Protein AF-A0A5A8D9K6-F1 (afdb_monomer_lite)

InterPro domains:
  IPR011990 Tetratricopeptide-like helical domain superfamily [G3DSA:1.25.40.10] (50-203)
  IPR011990 Tetratricopeptide-like helical domain superfamily [SSF48452] (108-198)

Structure (mmCIF, N/CA/C/O backbone):
data_AF-A0A5A8D9K6-F1
#
_entry.id   AF-A0A5A8D9K6-F1
#
loop_
_atom_site.group_PDB
_atom_site.id
_atom_site.type_symbol
_atom_site.label_atom_id
_atom_site.label_alt_id
_atom_site.label_comp_id
_atom_site.label_asym_id
_atom_site.label_entity_id
_atom_site.label_seq_id
_atom_site.pdbx_PDB_ins_code
_atom_site.Cartn_x
_atom_site.Cartn_y
_atom_site.Cartn_z
_atom_site.occupancy
_atom_site.B_iso_or_equiv
_atom_site.auth_seq_id
_atom_site.auth_comp_id
_atom_site.auth_asym_id
_atom_site.auth_atom_id
_atom_site.pdbx_PDB_model_num
ATOM 1 N N . MET A 1 1 ? 20.994 -14.763 -26.411 1.00 40.59 1 MET A N 1
ATOM 2 C CA . MET A 1 1 ? 19.736 -14.350 -25.740 1.00 40.59 1 MET A CA 1
ATOM 3 C C . MET A 1 1 ? 18.593 -15.335 -26.006 1.00 40.59 1 MET A C 1
ATOM 5 O O . MET A 1 1 ? 18.059 -15.856 -25.040 1.00 40.59 1 MET A O 1
ATOM 9 N N . LYS A 1 2 ? 18.285 -15.673 -27.272 1.00 33.59 2 LYS A N 1
ATOM 10 C CA . LYS A 1 2 ? 17.268 -16.680 -27.657 1.00 33.59 2 LYS A CA 1
ATOM 11 C C . LYS A 1 2 ? 17.449 -18.059 -26.996 1.00 33.59 2 LYS A C 1
ATOM 13 O O . LYS A 1 2 ? 16.473 -18.655 -26.566 1.00 33.59 2 LYS A O 1
ATOM 18 N N . GLU A 1 3 ? 18.690 -18.530 -26.875 1.00 38.66 3 GLU A N 1
ATOM 19 C CA . GLU A 1 3 ? 19.006 -19.847 -26.287 1.00 38.66 3 GLU A CA 1
ATOM 20 C C . GLU A 1 3 ? 19.063 -19.846 -24.752 1.00 38.66 3 GLU A C 1
ATOM 22 O O . GLU A 1 3 ? 18.889 -20.887 -24.133 1.00 38.66 3 GLU A O 1
ATOM 27 N N . ALA A 1 4 ? 19.271 -18.680 -24.134 1.00 45.75 4 ALA A N 1
ATOM 28 C CA . ALA A 1 4 ? 19.376 -18.549 -22.680 1.00 45.75 4 ALA A CA 1
ATOM 29 C C . ALA A 1 4 ? 18.022 -18.232 -22.021 1.00 45.75 4 ALA A C 1
ATOM 31 O O . ALA A 1 4 ? 17.759 -18.694 -20.917 1.00 45.75 4 ALA A O 1
ATOM 32 N N . TYR A 1 5 ? 17.155 -17.465 -22.699 1.00 36.19 5 TYR A N 1
ATOM 33 C CA . TYR A 1 5 ? 15.865 -17.006 -22.166 1.00 36.19 5 TYR A CA 1
ATOM 34 C C . TYR A 1 5 ? 14.786 -16.968 -23.263 1.00 36.19 5 TYR A C 1
ATOM 36 O O . TYR A 1 5 ? 14.369 -15.891 -23.702 1.00 36.19 5 TYR A O 1
ATOM 44 N N . PRO A 1 6 ? 14.318 -18.138 -23.732 1.00 44.84 6 PRO A N 1
ATOM 45 C CA . PRO A 1 6 ? 13.425 -18.235 -24.889 1.00 44.84 6 PRO A CA 1
ATOM 46 C C . PRO A 1 6 ? 12.077 -17.527 -24.678 1.00 44.84 6 PRO A C 1
ATOM 48 O O . PRO A 1 6 ? 11.566 -16.901 -25.601 1.00 44.84 6 PRO A O 1
ATOM 51 N N . ARG A 1 7 ? 11.546 -17.524 -23.446 1.00 44.34 7 ARG A N 1
ATOM 52 C CA . ARG A 1 7 ? 10.264 -16.874 -23.110 1.00 44.34 7 ARG A CA 1
ATOM 53 C C . ARG A 1 7 ? 10.315 -15.348 -23.188 1.00 44.34 7 ARG A C 1
ATOM 55 O O . ARG A 1 7 ? 9.378 -14.728 -23.675 1.00 44.34 7 ARG A O 1
ATOM 62 N N . ILE A 1 8 ? 11.423 -14.749 -22.748 1.00 45.06 8 ILE A N 1
ATOM 63 C CA . ILE A 1 8 ? 11.646 -13.297 -22.832 1.00 45.06 8 ILE A CA 1
ATOM 64 C C . ILE A 1 8 ? 11.813 -12.894 -24.300 1.00 45.06 8 ILE A C 1
ATOM 66 O O . ILE A 1 8 ? 11.256 -11.896 -24.750 1.00 45.06 8 ILE A O 1
ATOM 70 N N . TYR A 1 9 ? 12.524 -13.717 -25.073 1.00 47.25 9 TYR A N 1
ATOM 71 C CA . TYR A 1 9 ? 12.733 -13.488 -26.497 1.00 47.25 9 TYR A CA 1
ATOM 72 C C . TYR A 1 9 ? 11.428 -13.549 -27.311 1.00 47.25 9 TYR A C 1
ATOM 74 O O . TYR A 1 9 ? 11.221 -12.719 -28.194 1.00 47.25 9 TYR A O 1
ATOM 82 N N . GLU A 1 10 ? 10.530 -14.491 -27.017 1.00 51.81 10 GLU A N 1
ATOM 83 C CA . GLU A 1 10 ? 9.208 -14.561 -27.659 1.00 51.81 10 GLU A CA 1
ATOM 84 C C . GLU A 1 10 ? 8.281 -13.419 -27.224 1.00 51.81 10 GLU A C 1
ATOM 86 O O . GLU A 1 10 ? 7.613 -12.821 -28.067 1.00 51.81 10 GLU A O 1
ATOM 91 N N . ALA A 1 11 ? 8.280 -13.054 -25.938 1.00 52.00 11 ALA A N 1
ATOM 92 C CA . ALA A 1 11 ? 7.459 -11.957 -25.429 1.00 52.00 11 ALA A CA 1
ATOM 93 C C . ALA A 1 11 ? 7.835 -10.610 -26.070 1.00 52.00 11 ALA A C 1
ATOM 95 O O . ALA A 1 11 ? 6.949 -9.871 -26.494 1.00 52.00 11 ALA A O 1
ATOM 96 N N . ILE A 1 12 ? 9.134 -10.334 -26.220 1.00 49.66 12 ILE A N 1
ATOM 97 C CA . ILE A 1 12 ? 9.641 -9.130 -26.894 1.00 49.66 12 ILE A CA 1
ATOM 98 C C . ILE A 1 12 ? 9.203 -9.112 -28.369 1.00 49.66 12 ILE A C 1
ATOM 100 O O . ILE A 1 12 ? 8.609 -8.138 -28.820 1.00 49.66 12 ILE A O 1
ATOM 104 N N . ASN A 1 13 ? 9.394 -10.213 -29.103 1.00 50.47 13 ASN A N 1
ATOM 105 C CA . ASN A 1 13 ? 9.141 -10.254 -30.551 1.00 50.47 13 ASN A CA 1
ATOM 106 C C . ASN A 1 13 ? 7.664 -10.429 -30.955 1.00 50.47 13 ASN A C 1
ATOM 108 O O . ASN A 1 13 ? 7.334 -10.283 -32.129 1.00 50.47 13 ASN A O 1
ATOM 112 N N . SER A 1 14 ? 6.774 -10.752 -30.014 1.00 50.12 14 SER A N 1
ATOM 113 C CA . SER A 1 14 ? 5.329 -10.900 -30.257 1.00 50.12 14 SER A CA 1
ATOM 114 C C . SER A 1 14 ? 4.537 -9.587 -30.167 1.00 50.12 14 SER A C 1
ATOM 116 O O . SER A 1 14 ? 3.379 -9.537 -30.585 1.00 50.12 14 SER A O 1
ATOM 118 N N . ALA A 1 15 ? 5.138 -8.512 -29.643 1.00 44.62 15 ALA A N 1
ATOM 119 C CA . ALA A 1 15 ? 4.478 -7.218 -29.523 1.00 44.62 15 ALA A CA 1
ATOM 120 C C . ALA A 1 15 ? 4.572 -6.423 -30.845 1.00 44.62 15 ALA A C 1
ATOM 122 O O . ALA A 1 15 ? 5.648 -6.361 -31.442 1.00 44.62 15 ALA A O 1
ATOM 123 N N . PRO A 1 16 ? 3.496 -5.739 -31.284 1.00 45.00 16 PRO A N 1
ATOM 124 C CA . PRO A 1 16 ? 3.390 -5.113 -32.613 1.00 45.00 16 PRO A CA 1
ATOM 125 C C . PRO A 1 16 ? 4.376 -3.953 -32.890 1.00 45.00 16 PRO A C 1
ATOM 127 O O . PRO A 1 16 ? 4.360 -3.376 -33.973 1.00 45.00 16 PRO A O 1
ATOM 130 N N . CYS A 1 17 ? 5.257 -3.627 -31.938 1.00 50.69 17 CYS A N 1
ATOM 131 C CA . CYS A 1 17 ? 6.381 -2.693 -32.069 1.00 50.69 17 CYS A CA 1
ATOM 132 C C . CYS A 1 17 ? 7.571 -3.033 -31.126 1.00 50.69 17 CYS A C 1
ATOM 134 O O . CYS A 1 17 ? 8.360 -2.158 -30.769 1.00 50.69 17 CYS A O 1
ATOM 136 N N . GLY A 1 18 ? 7.697 -4.292 -30.684 1.00 52.00 18 GLY A N 1
ATOM 137 C CA . GLY A 1 18 ? 8.522 -4.706 -29.537 1.00 52.00 18 GLY A CA 1
ATOM 138 C C . GLY A 1 18 ? 9.994 -5.022 -29.823 1.00 52.00 18 GLY A C 1
ATOM 139 O O . GLY A 1 18 ? 10.408 -6.171 -29.753 1.00 52.00 18 GLY A O 1
ATOM 140 N N . GLY A 1 19 ? 10.820 -4.013 -30.097 1.00 63.25 19 GLY A N 1
ATOM 141 C CA . GLY A 1 19 ? 12.284 -4.153 -30.013 1.00 63.25 19 GLY A CA 1
ATOM 142 C C . GLY A 1 19 ? 12.834 -3.783 -28.623 1.00 63.25 19 GLY A C 1
ATOM 143 O O . GLY A 1 19 ? 12.139 -3.098 -27.866 1.00 63.25 19 GLY A O 1
ATOM 144 N N . PRO A 1 20 ? 14.092 -4.139 -28.282 1.00 62.19 20 PRO A N 1
ATOM 145 C CA . PRO A 1 20 ? 14.782 -3.611 -27.097 1.00 62.19 20 PRO A CA 1
ATOM 146 C C . PRO A 1 20 ? 14.718 -2.078 -27.019 1.00 62.19 20 PRO A C 1
ATOM 148 O O . PRO A 1 20 ? 14.483 -1.521 -25.950 1.00 62.19 20 PRO A O 1
ATOM 151 N N . ASP A 1 21 ? 14.819 -1.397 -28.161 1.00 64.62 21 ASP A N 1
ATOM 152 C CA . ASP A 1 21 ? 14.747 0.064 -28.255 1.00 64.62 21 ASP A CA 1
ATOM 153 C C . ASP A 1 21 ? 13.407 0.622 -27.760 1.00 64.62 21 ASP A C 1
ATOM 155 O O . ASP A 1 21 ? 13.374 1.643 -27.075 1.00 64.62 21 ASP A O 1
ATOM 159 N N . ALA A 1 22 ? 12.293 -0.070 -28.021 1.00 64.75 22 ALA A N 1
ATOM 160 C CA . ALA A 1 22 ? 10.977 0.341 -27.536 1.00 64.75 22 ALA A CA 1
ATOM 161 C C . ALA A 1 22 ? 10.893 0.266 -26.004 1.00 64.75 22 ALA A C 1
ATOM 163 O O . ALA A 1 22 ? 10.34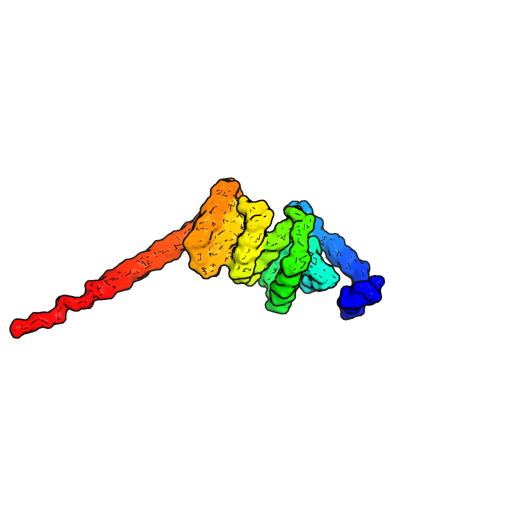6 1.171 -25.371 1.00 64.75 22 ALA A O 1
ATOM 164 N N . PHE A 1 23 ? 11.493 -0.765 -25.397 1.00 71.50 23 PHE A N 1
ATOM 165 C CA . PHE A 1 23 ? 11.627 -0.853 -23.944 1.00 71.50 23 PHE A CA 1
ATOM 166 C C . PHE A 1 23 ? 12.459 0.309 -23.394 1.00 71.50 23 PHE A C 1
ATOM 168 O O . PHE A 1 23 ? 12.027 0.965 -22.447 1.00 71.50 23 PHE A O 1
ATOM 175 N N . PHE A 1 24 ? 13.612 0.613 -23.999 1.00 73.25 24 PHE A N 1
ATOM 176 C CA . PHE A 1 24 ? 14.461 1.723 -23.557 1.00 73.25 24 PHE A CA 1
ATOM 177 C C . PHE A 1 24 ? 13.748 3.073 -23.670 1.00 73.25 24 PHE A C 1
ATOM 179 O O . PHE A 1 24 ? 13.726 3.824 -22.699 1.00 73.25 24 PHE A O 1
ATOM 186 N N . HIS A 1 25 ? 13.091 3.362 -24.794 1.00 70.44 25 HIS A N 1
ATOM 187 C CA . HIS A 1 25 ? 12.352 4.613 -24.974 1.00 70.44 25 HIS A CA 1
ATOM 188 C C . HIS A 1 25 ? 11.204 4.771 -23.969 1.00 70.44 25 HIS A C 1
ATOM 190 O O . HIS A 1 25 ? 11.052 5.839 -23.373 1.00 70.44 25 HIS A O 1
ATOM 196 N N . LEU A 1 26 ? 10.427 3.710 -23.727 1.00 69.75 26 LEU A N 1
ATOM 197 C CA . LEU A 1 26 ? 9.355 3.729 -22.727 1.00 69.75 26 LEU A CA 1
ATOM 198 C C . LEU A 1 26 ? 9.907 3.852 -21.300 1.00 69.75 26 LEU A C 1
ATOM 200 O O . LEU A 1 26 ? 9.376 4.603 -20.485 1.00 69.75 26 LEU A O 1
ATOM 204 N N . SER A 1 27 ? 11.002 3.156 -21.005 1.00 76.50 27 SER A N 1
ATOM 205 C CA . SER A 1 27 ? 11.682 3.190 -19.712 1.00 76.50 27 SER A CA 1
ATOM 206 C C . SER A 1 27 ? 12.289 4.564 -19.405 1.00 76.50 27 SER A C 1
ATOM 208 O O . SER A 1 27 ? 12.215 5.013 -18.263 1.00 76.50 27 SER A O 1
ATOM 210 N N . CYS A 1 28 ? 12.848 5.255 -20.403 1.00 77.25 28 CYS A N 1
ATOM 211 C CA . CYS A 1 28 ? 13.379 6.615 -20.267 1.00 77.25 28 CYS A CA 1
ATOM 212 C C . CYS A 1 28 ? 12.286 7.671 -20.068 1.00 77.25 28 CYS A C 1
ATOM 214 O O . CYS A 1 28 ? 12.558 8.736 -19.521 1.00 77.25 28 CYS A O 1
ATOM 216 N N . ALA A 1 29 ? 11.059 7.392 -20.509 1.00 77.00 29 ALA A N 1
ATOM 217 C CA . ALA A 1 29 ? 9.931 8.286 -20.294 1.00 77.00 29 ALA A CA 1
ATOM 218 C C . ALA A 1 29 ? 9.384 8.216 -18.857 1.00 77.00 29 ALA A C 1
ATOM 220 O O . ALA A 1 29 ? 8.670 9.132 -18.448 1.00 77.00 29 ALA A O 1
ATOM 221 N N . LEU A 1 30 ? 9.709 7.172 -18.083 1.00 81.06 30 LEU A N 1
ATOM 222 C CA . LEU A 1 30 ? 9.333 7.106 -16.673 1.00 81.06 30 LEU A CA 1
ATOM 223 C C . LEU A 1 30 ? 10.155 8.094 -15.826 1.00 81.06 30 LEU A C 1
ATOM 225 O O . LEU A 1 30 ? 11.344 8.285 -16.084 1.00 81.06 30 LEU A O 1
ATOM 229 N N . PRO A 1 31 ? 9.555 8.690 -14.778 1.00 79.25 31 PRO A N 1
ATOM 230 C CA . PRO A 1 31 ? 10.300 9.492 -13.817 1.00 79.25 31 PRO A CA 1
ATOM 231 C C . PRO A 1 31 ? 11.402 8.675 -13.135 1.00 79.25 31 PRO A C 1
ATOM 233 O O . PRO A 1 31 ? 11.265 7.464 -12.938 1.00 79.25 31 PRO A O 1
ATOM 236 N N . ASP A 1 32 ? 12.463 9.352 -12.700 1.00 75.81 32 ASP A N 1
ATOM 237 C CA . ASP A 1 32 ? 13.435 8.743 -11.794 1.00 75.81 32 ASP A CA 1
ATOM 238 C C . ASP A 1 32 ? 12.725 8.301 -10.498 1.00 75.81 32 ASP A C 1
ATOM 240 O O . ASP A 1 32 ? 11.847 8.997 -9.976 1.00 75.81 32 ASP A O 1
ATOM 244 N N . ALA A 1 33 ? 13.101 7.138 -9.961 1.00 67.12 33 ALA A N 1
ATOM 245 C CA . ALA A 1 33 ? 12.562 6.630 -8.702 1.00 67.12 33 ALA A CA 1
ATOM 246 C C . ALA A 1 33 ? 12.827 7.595 -7.532 1.00 67.12 33 ALA A C 1
ATOM 248 O O . ALA A 1 33 ? 12.027 7.648 -6.589 1.00 67.12 33 ALA A O 1
ATOM 249 N N . HIS A 1 34 ? 13.921 8.358 -7.612 1.00 68.00 34 HIS A N 1
ATOM 250 C CA . HIS A 1 34 ? 14.358 9.338 -6.623 1.00 68.00 34 HIS A CA 1
ATOM 251 C C . HIS A 1 34 ? 13.850 10.760 -6.897 1.00 68.00 34 HIS A C 1
ATOM 253 O O . HIS A 1 34 ? 14.050 11.639 -6.061 1.00 68.00 34 HIS A O 1
ATOM 259 N N . ASP A 1 35 ? 13.147 11.000 -8.010 1.00 75.31 35 ASP A N 1
ATOM 260 C CA . ASP A 1 35 ? 12.553 12.308 -8.297 1.00 75.31 35 ASP A CA 1
ATOM 261 C C . ASP A 1 35 ? 11.468 12.633 -7.259 1.00 75.31 35 ASP A C 1
ATOM 263 O O . ASP A 1 35 ? 10.421 11.977 -7.183 1.00 75.31 35 ASP A O 1
ATOM 267 N N . VAL A 1 36 ? 11.724 13.652 -6.438 1.00 71.06 36 VAL A N 1
ATOM 268 C CA . VAL A 1 36 ? 10.830 14.112 -5.365 1.00 71.06 36 VAL A CA 1
ATOM 269 C C . VAL A 1 36 ? 9.529 14.714 -5.900 1.00 71.06 36 VAL A C 1
ATOM 271 O O . VAL A 1 36 ? 8.503 14.656 -5.222 1.00 71.06 36 VAL A O 1
ATOM 274 N N . ASP A 1 37 ? 9.530 15.218 -7.136 1.00 78.44 37 ASP A N 1
ATOM 275 C CA . ASP A 1 37 ? 8.370 15.844 -7.771 1.00 78.44 37 ASP A CA 1
ATOM 276 C C . ASP A 1 37 ? 7.572 14.874 -8.655 1.00 78.44 37 ASP A C 1
ATOM 278 O O . ASP A 1 37 ? 6.566 15.265 -9.254 1.00 78.44 37 ASP A O 1
ATOM 282 N N . ARG A 1 38 ? 7.939 13.585 -8.700 1.00 74.75 38 ARG A N 1
ATOM 283 C CA . ARG A 1 38 ? 7.276 12.576 -9.550 1.00 74.75 38 ARG A CA 1
ATOM 284 C C . ARG A 1 38 ? 5.762 12.471 -9.339 1.00 74.75 38 ARG A C 1
ATOM 286 O O . ARG A 1 38 ? 5.031 12.199 -10.286 1.00 74.75 38 ARG A O 1
ATOM 293 N N . PHE A 1 39 ? 5.276 12.722 -8.121 1.00 75.25 39 PHE A N 1
ATOM 294 C CA . PHE A 1 39 ? 3.842 12.708 -7.804 1.00 75.25 39 PHE A CA 1
ATOM 295 C C . PHE A 1 39 ? 3.089 13.946 -8.311 1.00 75.25 39 PHE A C 1
ATOM 297 O O . PHE A 1 39 ? 1.869 13.899 -8.426 1.00 75.25 39 PHE A O 1
ATOM 304 N N . LYS A 1 40 ? 3.796 15.041 -8.620 1.00 81.50 40 LYS A N 1
ATOM 305 C CA . LYS A 1 40 ? 3.217 16.265 -9.197 1.00 81.50 40 LYS A CA 1
ATOM 306 C C . LYS A 1 40 ? 3.181 16.216 -10.723 1.00 81.50 40 LYS A C 1
ATOM 308 O O . LYS A 1 40 ? 2.406 16.939 -11.345 1.00 81.50 40 LYS A O 1
ATOM 313 N N . ARG A 1 41 ? 4.034 15.392 -11.340 1.00 82.44 41 ARG A N 1
ATOM 314 C CA . ARG A 1 41 ? 4.100 15.257 -12.796 1.00 82.44 41 ARG A CA 1
ATOM 315 C C . ARG A 1 41 ? 2.886 14.499 -13.313 1.00 82.44 41 ARG A C 1
ATOM 317 O O . ARG A 1 41 ? 2.574 13.402 -12.844 1.00 82.44 41 ARG A O 1
ATOM 324 N N . LYS A 1 42 ? 2.253 15.075 -14.333 1.00 84.50 42 LYS A N 1
ATOM 325 C CA . LYS A 1 42 ? 1.179 14.422 -15.075 1.00 84.50 42 LYS A CA 1
ATOM 326 C C . LYS A 1 42 ? 1.749 13.230 -15.863 1.00 84.50 42 LYS A C 1
ATOM 328 O O . LYS A 1 42 ? 2.814 13.384 -16.465 1.00 84.50 42 LYS A O 1
ATOM 333 N N . PRO A 1 43 ? 1.055 12.080 -15.903 1.00 84.94 43 PRO A N 1
ATOM 334 C CA . PRO A 1 43 ? 1.443 10.960 -16.745 1.00 84.94 43 PRO A CA 1
ATOM 335 C C . PRO A 1 43 ? 1.508 11.387 -18.209 1.00 84.94 43 PRO A C 1
ATOM 337 O O . PRO A 1 43 ? 0.546 11.947 -18.740 1.00 84.94 43 PRO A O 1
ATOM 340 N N . THR A 1 44 ? 2.643 11.133 -18.858 1.00 81.69 44 THR A N 1
ATOM 341 C CA . THR A 1 44 ? 2.835 11.425 -20.290 1.00 81.69 44 THR A CA 1
ATOM 342 C C . THR A 1 44 ? 2.458 10.245 -21.183 1.00 81.69 44 THR A C 1
ATOM 344 O O . THR A 1 44 ? 2.357 10.407 -22.396 1.00 81.69 44 THR A O 1
ATOM 347 N N . MET A 1 45 ? 2.210 9.071 -20.595 1.00 82.44 45 MET A N 1
ATOM 348 C CA . MET A 1 45 ? 1.787 7.856 -21.291 1.00 82.44 45 MET A CA 1
ATOM 349 C C . MET A 1 45 ? 0.541 7.242 -20.633 1.00 82.44 45 MET A C 1
ATOM 351 O O . MET A 1 45 ? 0.335 7.416 -19.426 1.00 82.44 45 MET A O 1
ATOM 355 N N . PRO A 1 46 ? -0.303 6.531 -21.405 1.00 87.62 46 PRO A N 1
ATOM 356 C CA . PRO A 1 46 ? -1.497 5.889 -20.873 1.00 87.62 46 PRO A CA 1
ATOM 357 C C . PRO A 1 46 ? -1.147 4.685 -19.991 1.00 87.62 46 PRO A C 1
ATOM 359 O O . PRO A 1 46 ? -0.075 4.087 -20.112 1.00 87.62 46 PRO A O 1
ATOM 362 N N . LEU A 1 47 ? -2.098 4.282 -19.141 1.00 88.94 47 LEU A N 1
ATOM 363 C CA . LEU A 1 47 ? -1.928 3.150 -18.224 1.00 88.94 47 LEU A CA 1
ATOM 364 C C . LEU A 1 47 ? -1.559 1.862 -18.971 1.00 88.94 47 LEU A C 1
ATOM 366 O O . LEU A 1 47 ? -0.702 1.120 -18.514 1.0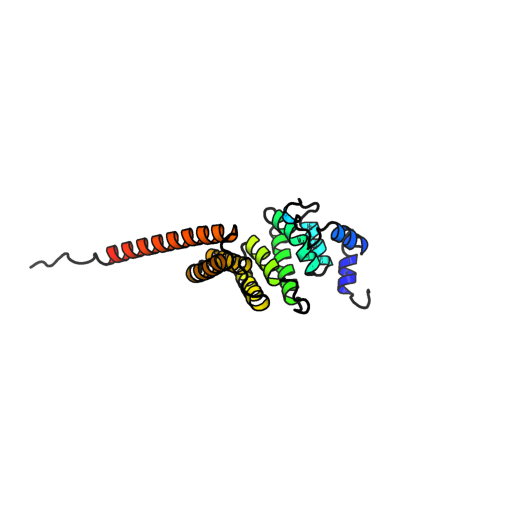0 88.94 47 LEU A O 1
ATOM 370 N N . THR A 1 48 ? -2.139 1.627 -20.149 1.00 88.69 48 THR A N 1
ATOM 371 C CA . THR A 1 48 ? -1.832 0.461 -20.992 1.00 88.69 48 THR A CA 1
ATOM 372 C C . THR A 1 48 ? -0.348 0.359 -21.340 1.00 88.69 48 THR A C 1
ATOM 374 O O . THR A 1 48 ? 0.223 -0.721 -21.232 1.00 88.69 48 THR A O 1
ATOM 377 N N . SER A 1 49 ? 0.299 1.474 -21.692 1.00 86.50 49 SER A N 1
ATOM 378 C CA . SER A 1 49 ? 1.735 1.511 -21.997 1.00 86.50 49 SER A CA 1
ATOM 379 C C . SER A 1 49 ? 2.591 1.239 -20.764 1.00 86.50 49 SER A C 1
ATOM 381 O O . SER A 1 49 ? 3.580 0.518 -20.856 1.00 86.50 49 SER A O 1
ATOM 383 N N . ILE A 1 50 ? 2.190 1.767 -19.604 1.00 89.56 50 ILE A N 1
ATOM 384 C CA . ILE A 1 50 ? 2.883 1.513 -18.335 1.00 89.56 50 ILE A CA 1
ATOM 385 C C . ILE A 1 50 ? 2.808 0.028 -17.979 1.00 89.56 50 ILE A C 1
ATOM 387 O O . ILE A 1 50 ? 3.818 -0.580 -17.637 1.00 89.56 50 ILE A O 1
ATOM 391 N N . LEU A 1 51 ? 1.624 -0.576 -18.087 1.00 90.00 51 LEU A N 1
ATOM 392 C CA . LEU A 1 51 ? 1.453 -1.984 -17.749 1.00 90.00 51 LEU A CA 1
ATOM 393 C C . LEU A 1 51 ? 2.147 -2.911 -18.752 1.00 90.00 51 LEU A C 1
ATOM 395 O O . LEU A 1 51 ? 2.704 -3.924 -18.343 1.00 90.00 51 LEU A O 1
ATOM 399 N N . ALA A 1 52 ? 2.171 -2.552 -20.039 1.00 87.56 52 ALA A N 1
ATOM 400 C CA . ALA A 1 52 ? 2.963 -3.265 -21.039 1.00 87.56 52 ALA A CA 1
ATOM 401 C C . ALA A 1 52 ? 4.461 -3.212 -20.705 1.00 87.56 52 ALA A C 1
ATOM 403 O O . ALA A 1 52 ? 5.147 -4.226 -20.796 1.00 87.56 52 ALA A O 1
ATOM 404 N N . LEU A 1 53 ? 4.961 -2.058 -20.250 1.00 88.12 53 LEU A N 1
ATOM 405 C CA . LEU A 1 53 ? 6.345 -1.919 -19.804 1.00 88.12 53 LEU A CA 1
ATOM 406 C C . LEU A 1 53 ? 6.637 -2.808 -18.585 1.00 88.12 53 LEU A C 1
ATOM 408 O O . LEU A 1 53 ? 7.640 -3.518 -18.596 1.00 88.12 53 LEU A O 1
ATOM 412 N N . CYS A 1 54 ? 5.745 -2.828 -17.588 1.00 90.25 54 CYS A N 1
ATOM 413 C CA . CYS A 1 54 ? 5.846 -3.749 -16.451 1.00 90.25 54 CYS A CA 1
ATOM 414 C C . CYS A 1 54 ? 5.810 -5.215 -16.896 1.00 90.25 54 CYS A C 1
ATOM 416 O O . CYS A 1 54 ? 6.521 -6.040 -16.343 1.00 90.25 54 CYS A O 1
ATOM 418 N N . GLN A 1 55 ? 5.004 -5.568 -17.894 1.00 89.69 55 GLN A N 1
ATOM 419 C CA . GLN A 1 55 ? 4.929 -6.939 -18.391 1.00 89.69 55 GLN A CA 1
ATOM 420 C C . GLN A 1 55 ? 6.204 -7.359 -19.133 1.00 89.69 55 GLN A C 1
ATOM 422 O O . GLN A 1 55 ? 6.690 -8.465 -18.920 1.00 89.69 55 GLN A O 1
ATOM 427 N N . ILE A 1 56 ? 6.761 -6.485 -19.977 1.00 87.19 56 ILE A N 1
ATOM 428 C CA . ILE A 1 56 ? 8.001 -6.754 -20.724 1.00 87.19 56 ILE A CA 1
ATOM 429 C C . ILE A 1 56 ? 9.206 -6.830 -19.778 1.00 87.19 56 ILE A C 1
ATOM 431 O O . ILE A 1 56 ? 10.117 -7.617 -20.021 1.00 87.19 56 ILE A O 1
ATOM 435 N N . SER A 1 57 ? 9.202 -6.064 -18.683 1.00 88.25 57 SER A N 1
ATOM 436 C CA . SER A 1 57 ? 10.223 -6.157 -17.632 1.00 88.25 57 SER A CA 1
ATOM 437 C C . SER A 1 57 ? 10.037 -7.348 -16.690 1.00 88.25 57 SER A C 1
ATOM 439 O O . SER A 1 57 ? 10.686 -7.384 -15.651 1.00 88.25 57 SER A O 1
ATOM 441 N N . ASP A 1 58 ? 9.106 -8.258 -16.983 1.00 88.62 58 ASP A N 1
ATOM 442 C CA . ASP A 1 58 ? 8.691 -9.346 -16.092 1.00 88.62 58 ASP A CA 1
ATOM 443 C C . ASP A 1 58 ? 8.388 -8.875 -14.658 1.00 88.62 58 ASP A C 1
ATOM 445 O O . ASP A 1 58 ? 8.751 -9.489 -13.662 1.00 88.62 58 ASP A O 1
ATOM 449 N N . TRP A 1 59 ? 7.723 -7.725 -14.558 1.00 90.00 59 TRP A N 1
ATOM 450 C CA . TRP A 1 59 ? 7.350 -7.071 -13.307 1.00 90.00 59 TRP A CA 1
ATOM 451 C C . TRP A 1 59 ? 8.533 -6.743 -12.392 1.00 90.00 59 TRP A C 1
ATOM 453 O O . TRP A 1 59 ? 8.399 -6.762 -11.171 1.00 90.00 59 TRP A O 1
ATOM 463 N N . ASP A 1 60 ? 9.670 -6.384 -12.991 1.00 88.50 60 ASP A N 1
ATOM 464 C CA . ASP A 1 60 ? 10.804 -5.782 -12.294 1.00 88.50 60 ASP A CA 1
ATOM 465 C C . ASP A 1 60 ? 10.375 -4.675 -11.307 1.00 88.50 60 ASP A C 1
ATOM 467 O O . ASP A 1 60 ? 9.603 -3.758 -11.632 1.00 88.50 60 ASP A O 1
ATOM 471 N N . SER A 1 61 ? 10.890 -4.771 -10.080 1.00 87.38 61 SER A N 1
ATOM 472 C CA . SER A 1 61 ? 10.493 -3.902 -8.974 1.00 87.38 61 SER A CA 1
ATOM 473 C C . SER A 1 61 ? 10.925 -2.449 -9.169 1.00 87.38 61 SER A C 1
ATOM 475 O O . SER A 1 61 ? 10.251 -1.555 -8.653 1.00 87.38 61 SER A O 1
ATOM 477 N N . ASP A 1 62 ? 11.962 -2.175 -9.966 1.00 86.44 62 ASP A N 1
ATOM 478 C CA . ASP A 1 62 ? 12.408 -0.814 -10.277 1.00 86.44 62 ASP A CA 1
ATOM 479 C C . ASP A 1 62 ? 11.540 -0.160 -11.334 1.00 86.44 62 ASP A C 1
ATOM 481 O O . ASP A 1 62 ? 11.151 1.006 -11.197 1.00 86.44 62 ASP A O 1
ATOM 485 N N . VAL A 1 63 ? 11.168 -0.912 -12.367 1.00 88.62 63 VAL A N 1
ATOM 486 C CA . VAL A 1 63 ? 10.198 -0.449 -13.363 1.00 88.62 63 VAL A CA 1
ATOM 487 C C . VAL A 1 63 ? 8.862 -0.125 -12.690 1.00 88.62 63 VAL A C 1
ATOM 489 O O . VAL A 1 63 ? 8.288 0.947 -12.928 1.00 88.62 63 VAL A O 1
ATOM 492 N N . PHE A 1 64 ? 8.398 -0.994 -11.791 1.00 90.25 64 PHE A N 1
ATOM 493 C CA . PHE A 1 64 ? 7.207 -0.738 -10.985 1.00 90.25 64 PHE A CA 1
ATOM 494 C C . PHE A 1 64 ? 7.383 0.479 -10.063 1.00 90.25 64 PHE A C 1
ATOM 496 O O . PHE A 1 64 ? 6.544 1.383 -10.050 1.00 90.25 64 PHE A O 1
ATOM 503 N N . ALA A 1 65 ? 8.498 0.569 -9.335 1.00 87.19 65 ALA A N 1
ATOM 504 C CA . ALA A 1 65 ? 8.743 1.675 -8.419 1.00 87.19 65 ALA A CA 1
ATOM 505 C C . ALA A 1 65 ? 8.738 3.031 -9.144 1.00 87.19 65 ALA A C 1
ATOM 507 O O . ALA A 1 65 ? 8.125 3.980 -8.652 1.00 87.19 65 ALA A O 1
ATOM 508 N N . ARG A 1 66 ? 9.360 3.149 -10.318 1.00 88.19 66 ARG A N 1
ATOM 509 C CA . ARG A 1 66 ? 9.360 4.400 -11.101 1.00 88.19 66 ARG A CA 1
ATOM 510 C C . ARG A 1 66 ? 7.977 4.778 -11.627 1.00 88.19 66 ARG A C 1
ATOM 512 O O . ARG A 1 66 ? 7.628 5.956 -11.664 1.00 88.19 66 ARG A O 1
ATOM 519 N N . SER A 1 67 ? 7.167 3.791 -12.000 1.00 89.94 67 SER A N 1
ATOM 520 C CA . SER A 1 67 ? 5.841 4.015 -12.585 1.00 89.94 67 SER A CA 1
ATOM 521 C C . SER A 1 67 ? 4.716 4.206 -11.560 1.00 89.94 67 SER A C 1
ATOM 523 O O . SER A 1 67 ? 3.669 4.759 -11.904 1.00 89.94 67 SER A O 1
ATOM 525 N N . ARG A 1 68 ? 4.922 3.839 -10.286 1.00 89.81 68 ARG A N 1
ATOM 526 C CA . ARG A 1 68 ? 3.885 3.840 -9.233 1.00 89.81 68 ARG A CA 1
ATOM 527 C C . ARG A 1 68 ? 3.103 5.145 -9.082 1.00 89.81 68 ARG A C 1
ATOM 529 O O . ARG A 1 68 ? 1.896 5.121 -8.862 1.00 89.81 68 ARG A O 1
ATOM 536 N N . ALA A 1 69 ? 3.775 6.291 -9.210 1.00 88.81 69 ALA A N 1
ATOM 537 C CA . ALA A 1 69 ? 3.136 7.600 -9.079 1.00 88.81 69 ALA A CA 1
ATOM 538 C C . ALA A 1 69 ? 2.131 7.860 -10.209 1.00 88.81 69 ALA A C 1
ATOM 540 O O . ALA A 1 69 ? 1.079 8.453 -9.981 1.00 88.81 69 ALA A O 1
ATOM 541 N N . TRP A 1 70 ? 2.445 7.402 -11.419 1.00 91.56 70 TRP A N 1
ATOM 542 C CA . TRP A 1 70 ? 1.561 7.522 -12.571 1.00 91.56 70 TRP A CA 1
ATOM 543 C C . TRP A 1 70 ? 0.457 6.480 -12.547 1.00 91.56 70 TRP A C 1
ATOM 545 O O . TRP A 1 70 ? -0.688 6.830 -12.814 1.00 91.56 70 TRP A O 1
ATOM 555 N N . ILE A 1 71 ? 0.770 5.241 -12.152 1.00 92.38 71 ILE A N 1
ATOM 556 C CA . ILE A 1 71 ? -0.245 4.205 -11.928 1.00 92.38 71 ILE A CA 1
ATOM 557 C C . ILE A 1 71 ? -1.296 4.739 -10.953 1.00 92.38 71 ILE A C 1
ATOM 559 O O . ILE A 1 71 ? -2.471 4.766 -11.297 1.00 92.38 71 ILE A O 1
ATOM 563 N N . ALA A 1 72 ? -0.882 5.278 -9.802 1.00 91.00 72 ALA A N 1
ATOM 564 C CA . ALA A 1 72 ? -1.795 5.835 -8.805 1.00 91.00 72 ALA A CA 1
ATOM 565 C C . ALA A 1 72 ? -2.712 6.945 -9.354 1.00 91.00 72 ALA A C 1
ATOM 567 O O . ALA A 1 72 ? -3.892 6.982 -9.018 1.00 91.00 72 ALA A O 1
ATOM 568 N N . GLN A 1 73 ? -2.193 7.827 -10.214 1.00 90.69 73 GLN A N 1
ATOM 569 C CA . GLN A 1 73 ? -2.986 8.890 -10.847 1.00 90.69 73 GLN A CA 1
ATOM 570 C C . GLN A 1 73 ? -3.983 8.356 -11.888 1.00 90.69 73 GLN A C 1
ATOM 572 O O . GLN A 1 73 ? -5.020 8.975 -12.113 1.00 90.69 73 GLN A O 1
ATOM 577 N N . LEU A 1 74 ? -3.672 7.226 -12.526 1.00 92.31 74 LEU A N 1
ATOM 578 C CA . LEU A 1 74 ? -4.481 6.616 -13.585 1.00 92.31 74 LEU A CA 1
ATOM 579 C C . LEU A 1 74 ? -5.423 5.515 -13.071 1.00 92.31 74 LEU A C 1
ATOM 581 O O . LEU A 1 74 ? -6.315 5.094 -13.801 1.00 92.31 74 LEU A O 1
ATOM 585 N N . LEU A 1 75 ? -5.261 5.060 -11.823 1.00 92.06 75 LEU A N 1
ATOM 586 C CA . LEU A 1 75 ? -6.129 4.060 -11.193 1.00 92.06 75 LEU A CA 1
ATOM 587 C C . LEU A 1 75 ? -7.623 4.434 -11.211 1.00 92.06 75 LEU A C 1
ATOM 589 O O . LEU A 1 75 ? -8.419 3.555 -11.531 1.00 92.06 75 LEU A O 1
ATOM 593 N N . PRO A 1 76 ? -8.043 5.690 -10.939 1.00 91.44 76 PRO A N 1
ATOM 594 C CA . PRO A 1 76 ? -9.467 6.039 -10.925 1.00 91.44 76 PRO A CA 1
ATOM 595 C C . PRO A 1 76 ? -10.176 5.857 -12.273 1.00 91.44 76 PRO A C 1
ATOM 597 O O . PRO A 1 76 ? -11.394 5.717 -12.309 1.00 91.44 76 PRO A O 1
ATOM 600 N N . THR A 1 77 ? -9.431 5.877 -13.382 1.00 90.69 77 THR A N 1
ATOM 601 C CA . THR A 1 77 ? -9.958 5.691 -14.743 1.00 90.69 77 THR A CA 1
ATOM 602 C C . THR A 1 77 ? -9.614 4.317 -15.323 1.00 90.69 77 THR A C 1
ATOM 604 O O . THR A 1 77 ? -9.851 4.058 -16.506 1.00 90.69 77 THR A O 1
ATOM 607 N N . ALA A 1 78 ? -9.039 3.422 -14.516 1.00 92.56 78 ALA A N 1
ATOM 608 C CA . ALA A 1 78 ? -8.624 2.101 -14.955 1.00 92.56 78 ALA A CA 1
ATOM 609 C C . ALA A 1 78 ? -9.827 1.172 -15.182 1.00 92.56 78 ALA A C 1
ATOM 611 O O . ALA A 1 78 ? -10.792 1.161 -14.423 1.00 92.56 78 ALA A O 1
ATOM 612 N N . ARG A 1 79 ? -9.738 0.349 -16.232 1.00 93.62 79 ARG A N 1
ATOM 613 C CA . ARG A 1 79 ? -10.684 -0.741 -16.503 1.00 93.62 79 ARG A CA 1
ATOM 614 C C . ARG A 1 79 ? -10.348 -1.946 -15.625 1.00 93.62 79 ARG A C 1
ATOM 616 O O . ARG A 1 79 ? -9.184 -2.120 -15.263 1.00 93.62 79 ARG A O 1
ATOM 623 N N . GLU A 1 80 ? -11.321 -2.819 -15.368 1.00 93.19 80 GLU A N 1
ATOM 624 C CA . GLU A 1 80 ? -11.104 -4.017 -14.537 1.00 93.19 80 GLU A CA 1
ATOM 625 C C . GLU A 1 80 ? -9.983 -4.916 -15.084 1.00 93.19 80 GLU A C 1
ATOM 627 O O . GLU A 1 80 ? -9.184 -5.434 -14.315 1.00 93.19 80 GLU A O 1
ATOM 632 N N . GLU A 1 81 ? -9.831 -5.004 -16.409 1.00 92.56 81 GLU A N 1
ATOM 633 C CA . GLU A 1 81 ? -8.712 -5.700 -17.066 1.00 92.56 81 GLU A CA 1
ATOM 634 C C . GLU A 1 81 ? -7.341 -5.178 -16.600 1.00 92.56 81 GLU A C 1
ATOM 636 O O . GLU A 1 81 ? -6.424 -5.948 -16.318 1.00 92.56 81 GLU A O 1
ATOM 641 N N . HIS A 1 82 ? -7.200 -3.853 -16.490 1.00 92.44 82 HIS A N 1
ATOM 642 C CA . HIS A 1 82 ? -5.961 -3.215 -16.048 1.00 92.44 82 HIS A CA 1
ATOM 643 C C . HIS A 1 82 ? -5.712 -3.467 -14.558 1.00 92.44 82 HIS A C 1
ATOM 645 O O . HIS A 1 82 ? -4.571 -3.694 -14.155 1.00 92.44 82 HIS A O 1
ATOM 651 N N . LEU A 1 83 ? -6.774 -3.442 -13.746 1.00 93.50 83 LEU A N 1
ATOM 652 C CA . LEU A 1 83 ? -6.696 -3.738 -12.316 1.00 93.50 83 LEU A CA 1
ATOM 653 C C . LEU A 1 83 ? -6.293 -5.194 -12.084 1.00 93.50 83 LEU A C 1
ATOM 655 O O . LEU A 1 83 ? -5.406 -5.457 -11.278 1.00 93.50 83 LEU A O 1
ATOM 659 N N . GLN A 1 84 ? -6.878 -6.132 -12.828 1.00 92.88 84 GLN A N 1
ATOM 660 C CA . GLN A 1 84 ? -6.525 -7.544 -12.747 1.00 92.88 84 GLN A CA 1
ATOM 661 C C . GLN A 1 84 ? -5.059 -7.775 -13.135 1.00 92.88 84 GLN A C 1
ATOM 663 O O . GLN A 1 84 ? -4.317 -8.410 -12.388 1.00 92.88 84 GLN A O 1
ATOM 668 N N . MET A 1 85 ? -4.602 -7.162 -14.231 1.00 93.12 85 MET A N 1
ATOM 669 C CA . MET A 1 85 ? -3.205 -7.253 -14.660 1.00 93.12 85 MET A CA 1
ATOM 670 C C . MET A 1 85 ? -2.230 -6.698 -13.613 1.00 93.12 85 MET A C 1
ATOM 672 O O . MET A 1 85 ? -1.191 -7.307 -13.364 1.00 93.12 85 MET A O 1
ATOM 676 N N . LEU A 1 86 ? -2.580 -5.582 -12.960 1.00 93.94 86 LEU A N 1
ATOM 677 C CA . LEU A 1 86 ? -1.823 -5.030 -11.832 1.00 93.94 86 LEU A CA 1
ATOM 678 C C . LEU A 1 86 ? -1.760 -5.993 -10.648 1.00 93.94 86 LEU A C 1
ATOM 680 O O . LEU A 1 86 ? -0.684 -6.191 -10.089 1.00 93.94 86 LEU A O 1
ATOM 684 N N . ARG A 1 87 ? -2.887 -6.596 -10.259 1.00 93.56 87 ARG A N 1
ATOM 685 C CA . ARG A 1 87 ? -2.944 -7.535 -9.127 1.00 93.56 87 ARG A CA 1
ATOM 686 C C . ARG A 1 87 ? -2.055 -8.749 -9.377 1.00 93.56 87 ARG A C 1
ATOM 688 O O . ARG A 1 87 ? -1.204 -9.055 -8.543 1.00 93.56 87 ARG A O 1
ATOM 695 N N . ASP A 1 88 ? -2.214 -9.391 -10.531 1.00 92.88 88 ASP A N 1
ATOM 696 C CA . ASP A 1 88 ? -1.467 -10.602 -10.886 1.00 92.88 88 ASP A CA 1
ATOM 697 C C . ASP A 1 88 ? 0.022 -10.304 -11.056 1.00 92.88 88 ASP A C 1
ATOM 699 O O . ASP A 1 88 ? 0.887 -11.047 -10.592 1.00 92.88 88 ASP A O 1
ATOM 703 N N . GLY A 1 89 ? 0.325 -9.173 -11.687 1.00 92.62 89 GLY A N 1
ATOM 704 C CA . GLY A 1 89 ? 1.673 -8.673 -11.862 1.00 92.62 89 GLY A CA 1
ATOM 705 C C . GLY A 1 89 ? 2.405 -8.396 -10.560 1.00 92.62 89 GLY A C 1
ATOM 706 O O . GLY A 1 89 ? 3.499 -8.912 -10.338 1.00 92.62 89 GLY A O 1
ATOM 707 N N . MET A 1 90 ? 1.782 -7.630 -9.664 1.00 93.19 90 MET A N 1
ATOM 708 C CA . MET A 1 90 ? 2.362 -7.332 -8.357 1.00 93.19 90 MET A CA 1
ATOM 709 C C . MET A 1 90 ? 2.493 -8.586 -7.492 1.00 93.19 90 MET A C 1
ATOM 711 O O . MET A 1 90 ? 3.481 -8.720 -6.777 1.00 93.19 90 MET A O 1
ATOM 715 N N . ALA A 1 91 ? 1.546 -9.527 -7.564 1.00 90.62 91 ALA A N 1
ATOM 716 C CA . ALA A 1 91 ? 1.665 -10.801 -6.858 1.00 90.62 91 ALA A CA 1
ATOM 717 C C . ALA A 1 91 ? 2.903 -11.590 -7.316 1.00 90.62 91 ALA A C 1
ATOM 719 O O . ALA A 1 91 ? 3.647 -12.094 -6.471 1.00 90.62 91 ALA A O 1
ATOM 720 N N . ARG A 1 92 ? 3.169 -11.632 -8.632 1.00 89.81 92 ARG A N 1
ATOM 721 C CA . ARG A 1 92 ? 4.399 -12.222 -9.182 1.00 89.81 92 ARG A CA 1
ATOM 722 C C . ARG A 1 92 ? 5.642 -11.474 -8.714 1.00 89.81 92 ARG A C 1
ATOM 724 O O . ARG A 1 92 ? 6.539 -12.111 -8.171 1.00 89.81 92 ARG A O 1
ATOM 731 N N . MET A 1 93 ? 5.663 -10.147 -8.840 1.00 90.94 93 MET A N 1
ATOM 732 C CA . MET A 1 93 ? 6.776 -9.302 -8.385 1.00 90.94 93 MET A CA 1
ATOM 733 C C . MET A 1 93 ? 7.147 -9.588 -6.925 1.00 90.94 93 MET A C 1
ATOM 735 O O . MET A 1 93 ? 8.312 -9.813 -6.622 1.00 90.94 93 MET A O 1
ATOM 739 N N . ILE A 1 94 ? 6.156 -9.644 -6.030 1.00 88.81 94 ILE A N 1
ATOM 740 C CA . ILE A 1 94 ? 6.371 -9.937 -4.605 1.00 88.81 94 ILE A CA 1
ATOM 741 C C . ILE A 1 94 ? 6.938 -11.351 -4.406 1.00 88.81 94 ILE A C 1
ATOM 743 O O . ILE A 1 94 ? 7.796 -11.549 -3.554 1.00 88.81 94 ILE A O 1
ATOM 747 N N . SER A 1 95 ? 6.481 -12.343 -5.180 1.00 86.25 95 SER A N 1
ATOM 748 C CA . SER A 1 95 ? 6.988 -13.722 -5.075 1.00 86.25 95 SER A CA 1
ATOM 749 C C . SER A 1 95 ? 8.423 -13.896 -5.582 1.00 86.25 95 SER A C 1
ATOM 751 O O . SER A 1 95 ? 9.112 -14.818 -5.152 1.00 86.25 95 SER A O 1
ATOM 753 N N . MET A 1 96 ? 8.866 -13.013 -6.480 1.00 83.12 96 MET A N 1
ATOM 754 C CA . MET A 1 96 ? 10.214 -13.005 -7.054 1.00 83.12 96 MET A CA 1
ATOM 755 C C . MET A 1 96 ? 11.159 -12.045 -6.324 1.00 83.12 96 MET A C 1
ATOM 757 O O . MET A 1 96 ? 12.345 -11.985 -6.644 1.00 83.12 96 MET A O 1
ATOM 761 N N . GLU A 1 97 ? 10.653 -11.281 -5.353 1.00 74.38 97 GLU A N 1
ATOM 762 C CA . GLU A 1 97 ? 11.459 -10.357 -4.570 1.00 74.38 97 GLU A CA 1
ATOM 763 C C . GLU A 1 97 ? 12.445 -11.143 -3.698 1.00 74.38 97 GLU A C 1
ATOM 765 O O . GLU A 1 97 ? 12.089 -11.732 -2.674 1.00 74.38 97 GLU A O 1
ATOM 770 N N . TYR A 1 98 ? 13.718 -11.109 -4.086 1.00 68.88 98 TYR A N 1
ATOM 771 C CA . TYR A 1 98 ? 14.802 -11.558 -3.229 1.00 68.88 98 TYR A CA 1
ATOM 772 C C . TYR A 1 98 ? 15.234 -10.397 -2.324 1.00 68.88 98 TYR A C 1
ATOM 774 O O . TYR A 1 98 ? 15.582 -9.331 -2.840 1.00 68.88 98 TYR A O 1
ATOM 782 N N . PRO A 1 99 ? 15.285 -10.578 -0.991 1.00 64.81 99 PRO A N 1
ATOM 783 C CA . PRO A 1 99 ? 15.695 -9.545 -0.037 1.00 64.81 99 PRO A CA 1
ATOM 784 C C . PRO A 1 99 ? 17.222 -9.325 -0.049 1.00 64.81 99 PRO A C 1
ATOM 786 O O . PRO A 1 99 ? 17.874 -9.294 0.989 1.00 64.81 99 PRO A O 1
ATOM 789 N N . LEU A 1 100 ? 17.815 -9.207 -1.239 1.00 59.41 100 LEU A N 1
ATOM 790 C CA . LEU A 1 100 ? 19.233 -8.913 -1.444 1.00 59.41 100 LEU A CA 1
ATOM 791 C C . LEU A 1 100 ? 19.513 -7.404 -1.368 1.00 59.41 100 LEU A C 1
ATOM 793 O O . LEU A 1 100 ? 20.641 -7.000 -1.099 1.00 59.41 100 LEU A O 1
ATOM 797 N N . CYS A 1 101 ? 18.494 -6.560 -1.574 1.00 55.25 101 CYS A N 1
ATOM 798 C CA . CYS A 1 101 ? 18.614 -5.104 -1.538 1.00 55.25 101 CYS A CA 1
ATOM 799 C C . CYS A 1 101 ? 17.727 -4.506 -0.436 1.00 55.25 101 CYS A C 1
ATOM 801 O O . CYS A 1 101 ? 16.534 -4.307 -0.632 1.00 55.25 101 CYS A O 1
ATOM 803 N N . VAL A 1 102 ? 18.333 -4.142 0.698 1.00 58.94 102 VAL A N 1
ATOM 804 C CA . VAL A 1 102 ? 17.670 -3.547 1.884 1.00 58.94 102 VAL A CA 1
ATOM 805 C C . VAL A 1 102 ? 17.030 -2.171 1.602 1.00 58.94 102 VAL A C 1
ATOM 807 O O . VAL A 1 102 ? 16.273 -1.645 2.409 1.00 58.94 102 VAL A O 1
ATOM 810 N N . HIS A 1 103 ? 17.313 -1.557 0.451 1.00 63.75 103 HIS A N 1
ATOM 811 C CA . HIS A 1 103 ? 16.915 -0.175 0.166 1.00 63.75 103 HIS A CA 1
ATOM 812 C C . HIS A 1 103 ? 15.526 -0.007 -0.469 1.00 63.75 103 HIS A C 1
ATOM 814 O O . HIS A 1 103 ? 15.088 1.132 -0.637 1.00 63.75 103 HIS A O 1
ATOM 820 N N . LYS A 1 104 ? 14.834 -1.088 -0.849 1.00 75.62 104 LYS A N 1
ATOM 821 C CA . LYS A 1 104 ? 13.539 -1.006 -1.545 1.00 75.62 104 LYS A CA 1
ATOM 822 C C . LYS A 1 104 ? 12.486 -1.819 -0.807 1.00 75.62 104 LYS A C 1
ATOM 824 O O . LYS A 1 104 ? 12.470 -3.039 -0.887 1.00 75.62 104 LYS A O 1
ATOM 829 N N . ASP A 1 105 ? 11.574 -1.124 -0.134 1.00 87.44 105 ASP A N 1
ATOM 830 C CA . ASP A 1 105 ? 10.413 -1.746 0.503 1.00 87.44 105 ASP A CA 1
ATOM 831 C C . ASP A 1 105 ? 9.316 -2.021 -0.541 1.00 87.44 105 ASP A C 1
ATOM 833 O O . ASP A 1 105 ? 8.322 -1.297 -0.661 1.00 87.44 105 ASP A O 1
ATOM 837 N N . VAL A 1 106 ? 9.537 -3.055 -1.360 1.00 88.56 106 VAL A N 1
ATOM 838 C CA . VAL A 1 106 ? 8.573 -3.501 -2.376 1.00 88.56 106 VAL A CA 1
ATOM 839 C C . VAL A 1 106 ? 7.228 -3.891 -1.745 1.00 88.56 106 VAL A C 1
ATOM 841 O O . VAL A 1 106 ? 6.201 -3.467 -2.289 1.00 88.56 106 VAL A O 1
ATOM 844 N N . PRO A 1 107 ? 7.173 -4.610 -0.599 1.00 91.25 107 PRO A N 1
ATOM 845 C CA . PRO A 1 107 ? 5.913 -4.894 0.081 1.00 91.25 107 PRO A CA 1
ATOM 846 C C . PRO A 1 107 ? 5.128 -3.626 0.414 1.00 91.25 107 PRO A C 1
ATOM 848 O O . PRO A 1 107 ? 3.927 -3.580 0.152 1.00 91.25 107 PRO A O 1
ATOM 851 N N . PHE A 1 108 ? 5.783 -2.577 0.917 1.00 91.88 108 PHE A N 1
ATOM 852 C CA . PHE A 1 108 ? 5.126 -1.304 1.212 1.00 91.88 108 PHE A CA 1
ATOM 853 C C . PHE A 1 108 ? 4.535 -0.638 -0.035 1.00 91.88 108 PHE A C 1
ATOM 855 O O . PHE A 1 108 ? 3.379 -0.205 -0.025 1.00 91.88 108 PHE A O 1
ATOM 862 N N . GLU A 1 109 ? 5.297 -0.554 -1.126 1.00 90.38 109 GLU A N 1
ATOM 863 C CA . GLU A 1 109 ? 4.821 0.111 -2.345 1.00 90.38 109 GLU A CA 1
ATOM 864 C C . GLU A 1 109 ? 3.692 -0.682 -3.022 1.00 90.38 109 GLU A C 1
ATOM 866 O O . GLU A 1 109 ? 2.702 -0.093 -3.468 1.00 90.38 109 GLU A O 1
ATOM 871 N N . ALA A 1 110 ? 3.772 -2.015 -3.027 1.00 92.62 110 ALA A N 1
ATOM 872 C CA . ALA A 1 110 ? 2.684 -2.860 -3.506 1.00 92.62 110 ALA A CA 1
ATOM 873 C C . ALA A 1 110 ? 1.437 -2.750 -2.611 1.00 92.62 110 ALA A C 1
ATOM 875 O O . ALA A 1 110 ? 0.320 -2.641 -3.123 1.00 92.62 110 ALA A O 1
ATOM 876 N N . ALA A 1 111 ? 1.604 -2.707 -1.284 1.00 94.62 111 ALA A N 1
ATOM 877 C CA . ALA A 1 111 ? 0.502 -2.539 -0.336 1.00 94.62 111 ALA A CA 1
ATOM 878 C C . ALA A 1 111 ? -0.292 -1.255 -0.602 1.00 94.62 111 ALA A C 1
ATOM 880 O O . ALA A 1 111 ? -1.522 -1.283 -0.614 1.00 94.62 111 ALA A O 1
ATOM 881 N N . ARG A 1 112 ? 0.394 -0.143 -0.898 1.00 92.38 112 ARG A N 1
ATOM 882 C CA . ARG A 1 112 ? -0.255 1.125 -1.265 1.00 92.38 112 ARG A CA 1
ATOM 883 C C . ARG A 1 112 ? -1.081 1.018 -2.541 1.00 92.38 112 ARG A C 1
ATOM 885 O O . ARG A 1 112 ? -2.147 1.624 -2.617 1.00 92.38 112 ARG A O 1
ATOM 892 N N . MET A 1 113 ? -0.623 0.255 -3.533 1.00 93.75 113 MET A N 1
ATOM 893 C CA . MET A 1 113 ? -1.404 0.031 -4.753 1.00 93.75 113 MET A CA 1
ATOM 894 C C . MET A 1 113 ? -2.626 -0.845 -4.476 1.00 93.75 113 MET A C 1
ATOM 896 O O . MET A 1 113 ? -3.724 -0.498 -4.902 1.00 93.75 113 MET A O 1
ATOM 900 N N . PHE A 1 114 ? -2.482 -1.928 -3.706 1.00 94.56 114 PHE A N 1
ATOM 901 C CA . PHE A 1 114 ? -3.632 -2.737 -3.286 1.00 94.56 114 PHE A CA 1
ATOM 902 C C . PHE A 1 114 ? -4.643 -1.920 -2.479 1.00 94.56 114 PHE A C 1
ATOM 904 O O . PHE A 1 114 ? -5.842 -2.016 -2.731 1.00 94.56 114 PHE A O 1
ATOM 911 N N . GLN A 1 115 ? -4.173 -1.060 -1.575 1.00 94.06 115 GLN A N 1
ATOM 912 C CA . GLN A 1 115 ? -5.021 -0.142 -0.822 1.00 94.06 115 GLN A CA 1
ATOM 913 C C . GLN A 1 115 ? -5.767 0.826 -1.751 1.00 94.06 115 GLN A C 1
ATOM 915 O O . GLN A 1 115 ? -6.975 0.991 -1.602 1.00 94.06 115 GLN A O 1
ATOM 920 N N . ALA A 1 116 ? -5.083 1.423 -2.733 1.00 91.19 116 ALA A N 1
ATOM 921 C CA . ALA A 1 116 ? -5.696 2.332 -3.705 1.00 91.19 116 ALA A CA 1
ATOM 922 C C . ALA A 1 116 ? -6.749 1.643 -4.594 1.00 91.19 116 ALA A C 1
ATOM 924 O O . ALA A 1 116 ? -7.697 2.287 -5.031 1.00 91.19 116 ALA A O 1
ATOM 925 N N . MET A 1 117 ? -6.612 0.335 -4.825 1.00 92.19 117 MET A N 1
ATOM 926 C CA . MET A 1 117 ? -7.604 -0.481 -5.534 1.00 92.19 117 MET A CA 1
ATOM 927 C C . MET A 1 117 ? -8.748 -0.983 -4.632 1.00 92.19 117 MET A C 1
ATOM 929 O O . MET A 1 117 ? -9.645 -1.659 -5.127 1.00 92.19 117 MET A O 1
ATOM 933 N N . GLY A 1 118 ? -8.723 -0.707 -3.322 1.00 91.69 118 GLY A N 1
ATOM 934 C CA . GLY A 1 118 ? -9.726 -1.177 -2.353 1.00 91.69 118 GLY A CA 1
ATOM 935 C C . GLY A 1 118 ? -9.492 -2.595 -1.813 1.00 91.69 118 GLY A C 1
ATOM 936 O O . GLY A 1 118 ? -10.340 -3.151 -1.120 1.00 91.69 118 GLY A O 1
ATOM 937 N N . TRP A 1 119 ? -8.337 -3.201 -2.091 1.00 93.62 119 TRP A N 1
ATOM 938 C CA . TRP A 1 119 ? -7.987 -4.565 -1.680 1.00 93.62 119 TRP A CA 1
ATOM 939 C C . TRP A 1 119 ? -7.323 -4.561 -0.299 1.00 93.62 119 TRP A C 1
ATOM 941 O O . TRP A 1 119 ? -6.168 -4.959 -0.125 1.00 93.62 119 TRP A O 1
ATOM 951 N N . PHE A 1 120 ? -8.067 -4.089 0.702 1.00 94.62 120 PHE A N 1
ATOM 952 C CA . PHE A 1 120 ? -7.557 -3.841 2.054 1.00 94.62 120 PHE A CA 1
ATOM 953 C C . PHE A 1 120 ? -7.022 -5.097 2.749 1.00 94.62 120 PHE A C 1
ATOM 955 O O . PHE A 1 120 ? -6.069 -5.008 3.523 1.00 94.62 120 PHE A O 1
ATOM 962 N N . GLY A 1 121 ? -7.587 -6.269 2.434 1.00 94.38 121 GLY A N 1
ATOM 963 C CA . GLY A 1 121 ? -7.102 -7.562 2.918 1.00 94.38 121 GLY A CA 1
ATOM 964 C C . GLY A 1 121 ? -5.629 -7.772 2.579 1.00 94.38 121 GLY A C 1
ATOM 965 O O . GLY A 1 121 ? -4.771 -7.797 3.463 1.00 94.38 121 GLY A O 1
ATOM 966 N N . ARG A 1 122 ? -5.330 -7.793 1.277 1.00 94.00 122 ARG A N 1
ATOM 967 C CA . ARG A 1 122 ? -3.972 -7.986 0.767 1.00 94.00 122 ARG A CA 1
ATOM 968 C C . ARG A 1 122 ? -3.028 -6.846 1.148 1.00 94.00 122 ARG A C 1
ATOM 970 O O . ARG A 1 122 ? -1.873 -7.096 1.482 1.00 94.00 122 ARG A O 1
ATOM 977 N N . ALA A 1 123 ? -3.517 -5.606 1.137 1.00 96.00 123 ALA A N 1
ATOM 978 C CA . ALA A 1 123 ? -2.728 -4.448 1.546 1.00 96.00 123 ALA A CA 1
ATOM 979 C C . ALA A 1 123 ? -2.251 -4.567 3.004 1.00 96.00 123 ALA A C 1
ATOM 981 O O . ALA A 1 123 ? -1.071 -4.369 3.280 1.00 96.00 123 ALA A O 1
ATOM 982 N N . SER A 1 124 ? -3.139 -4.951 3.929 1.00 96.31 124 SER A N 1
ATOM 983 C CA . SER A 1 124 ? -2.793 -5.103 5.350 1.00 96.31 124 SER A CA 1
ATOM 984 C C . SER A 1 124 ? -1.725 -6.175 5.602 1.00 96.31 124 SER A C 1
ATOM 986 O O . SER A 1 124 ? -0.815 -5.954 6.400 1.00 96.31 124 SER A O 1
ATOM 988 N N . GLU A 1 125 ? -1.776 -7.302 4.886 1.00 95.31 125 GLU A N 1
ATOM 989 C CA . GLU A 1 125 ? -0.746 -8.348 4.958 1.00 95.31 125 GLU A CA 1
ATOM 990 C C . GLU A 1 125 ? 0.622 -7.811 4.536 1.00 95.31 125 GLU A C 1
ATOM 992 O O . GLU A 1 125 ? 1.615 -8.007 5.234 1.00 95.31 125 GLU A O 1
ATOM 997 N N . LEU A 1 126 ? 0.673 -7.083 3.421 1.00 94.38 126 LEU A N 1
ATOM 998 C CA . LEU A 1 126 ? 1.920 -6.540 2.892 1.00 94.38 126 LEU A CA 1
ATOM 999 C C . LEU A 1 126 ? 2.486 -5.408 3.756 1.00 94.38 126 LEU A C 1
ATOM 1001 O O . LEU A 1 126 ? 3.701 -5.343 3.930 1.00 94.38 126 LEU A O 1
ATOM 1005 N N . PHE A 1 127 ? 1.641 -4.573 4.371 1.00 95.38 127 PHE A N 1
ATOM 1006 C CA . PHE A 1 127 ? 2.112 -3.605 5.365 1.00 95.38 127 PHE A CA 1
ATOM 1007 C C . PHE A 1 127 ? 2.722 -4.292 6.590 1.00 95.38 127 PHE A C 1
ATOM 1009 O O . PHE A 1 127 ? 3.756 -3.841 7.075 1.00 95.38 127 PHE A O 1
ATOM 1016 N N . ARG A 1 128 ? 2.153 -5.410 7.061 1.00 95.06 128 ARG A N 1
ATOM 1017 C CA . ARG A 1 128 ? 2.760 -6.202 8.145 1.00 95.06 128 ARG A CA 1
ATOM 1018 C C . ARG A 1 128 ? 4.115 -6.784 7.733 1.00 95.06 128 ARG A C 1
ATOM 1020 O O . ARG A 1 128 ? 5.050 -6.737 8.526 1.00 95.06 128 ARG A O 1
ATOM 1027 N N . VAL A 1 129 ? 4.250 -7.272 6.495 1.00 92.38 129 VAL A N 1
ATOM 1028 C CA . VAL A 1 129 ? 5.540 -7.744 5.953 1.00 92.38 129 VAL A CA 1
ATOM 1029 C C . VAL A 1 129 ? 6.568 -6.610 5.888 1.00 92.38 129 VAL A C 1
ATOM 1031 O O . VAL A 1 129 ? 7.702 -6.799 6.319 1.00 92.38 129 VAL A O 1
ATOM 1034 N N . SER A 1 130 ? 6.173 -5.434 5.394 1.00 91.62 130 SER A N 1
ATOM 1035 C CA . SER A 1 130 ? 7.015 -4.229 5.368 1.00 91.62 130 SER A CA 1
ATOM 1036 C C . SER A 1 130 ? 7.506 -3.863 6.772 1.00 91.62 130 SER A C 1
ATOM 1038 O O . SER A 1 130 ? 8.713 -3.759 6.985 1.00 91.62 130 SER A O 1
ATOM 1040 N N . ILE A 1 131 ? 6.595 -3.773 7.749 1.00 92.75 131 ILE A N 1
ATOM 1041 C CA . ILE A 1 131 ? 6.919 -3.460 9.150 1.00 92.75 131 ILE A CA 1
ATOM 1042 C C . ILE A 1 131 ? 7.885 -4.493 9.742 1.00 92.75 131 ILE A C 1
ATOM 1044 O O . ILE A 1 131 ? 8.844 -4.123 10.415 1.00 92.75 131 ILE A O 1
ATOM 1048 N N . ALA A 1 132 ? 7.671 -5.783 9.474 1.00 91.56 132 ALA A N 1
ATOM 1049 C CA . ALA A 1 132 ? 8.542 -6.843 9.976 1.00 91.56 132 ALA A CA 1
ATOM 1050 C C . ALA A 1 132 ? 9.968 -6.776 9.399 1.00 91.56 132 ALA A C 1
ATOM 1052 O O . ALA A 1 132 ? 10.914 -7.183 10.068 1.00 91.56 132 ALA A O 1
ATOM 1053 N N . ARG A 1 133 ? 10.129 -6.279 8.165 1.00 88.12 133 ARG A N 1
ATOM 1054 C CA . ARG A 1 133 ? 11.426 -6.201 7.471 1.00 88.12 133 ARG A CA 1
ATOM 1055 C C . ARG A 1 133 ? 12.178 -4.897 7.735 1.00 88.12 133 ARG A C 1
ATOM 1057 O O . ARG A 1 133 ? 13.391 -4.930 7.910 1.00 88.12 133 ARG A O 1
ATOM 1064 N N . HIS A 1 134 ? 11.474 -3.768 7.747 1.00 85.50 134 HIS A N 1
ATOM 1065 C CA . HIS A 1 134 ? 12.077 -2.428 7.766 1.00 85.50 134 HIS A CA 1
ATOM 1066 C C . HIS A 1 134 ? 11.790 -1.645 9.056 1.00 85.50 134 HIS A C 1
ATOM 1068 O O . HIS A 1 134 ? 12.321 -0.551 9.238 1.00 85.50 134 HIS A O 1
ATOM 1074 N N . GLY A 1 135 ? 10.990 -2.206 9.966 1.00 87.00 135 GLY A N 1
ATOM 1075 C CA . GLY A 1 135 ? 10.611 -1.584 11.231 1.00 87.00 135 GLY A CA 1
ATOM 1076 C C . GLY A 1 135 ? 9.321 -0.764 11.157 1.00 87.00 135 GLY A C 1
ATOM 1077 O O . GLY A 1 135 ? 8.753 -0.504 10.094 1.00 87.00 13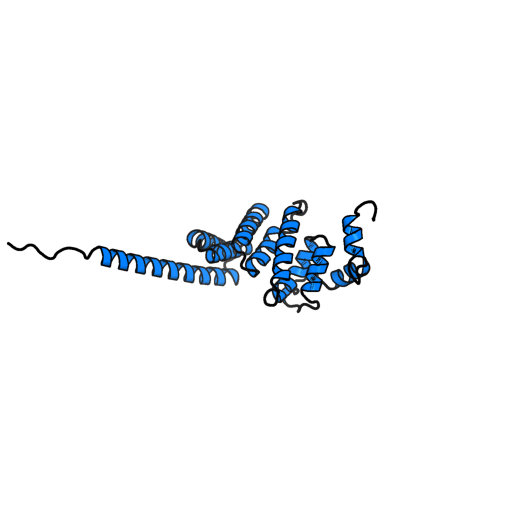5 GLY A O 1
ATOM 1078 N N . GLU A 1 136 ? 8.831 -0.362 12.330 1.00 86.75 136 GLU A N 1
ATOM 1079 C CA . GLU A 1 136 ? 7.636 0.473 12.451 1.00 86.75 136 GLU A CA 1
ATOM 1080 C C . GLU A 1 136 ? 7.957 1.924 12.059 1.00 86.75 136 GLU A C 1
ATOM 1082 O O . GLU A 1 136 ? 8.568 2.674 12.817 1.00 86.75 136 GLU A O 1
ATOM 1087 N N . VAL A 1 137 ? 7.513 2.330 10.868 1.00 88.75 137 VAL A N 1
ATOM 1088 C CA . VAL A 1 137 ? 7.540 3.725 10.402 1.00 88.75 137 VAL A CA 1
ATOM 1089 C C . VAL A 1 137 ? 6.117 4.283 10.411 1.00 88.75 137 VAL A C 1
ATOM 1091 O O . VAL A 1 137 ? 5.157 3.555 10.136 1.00 88.75 137 VAL A O 1
ATOM 1094 N N . ALA A 1 138 ? 5.960 5.580 10.701 1.00 88.06 138 ALA A N 1
ATOM 1095 C CA . ALA A 1 138 ? 4.653 6.230 10.826 1.00 88.06 138 ALA A CA 1
ATOM 1096 C C . ALA A 1 138 ? 3.743 6.004 9.604 1.00 88.06 138 ALA A C 1
ATOM 1098 O O . ALA A 1 138 ? 2.547 5.764 9.759 1.00 88.06 138 ALA A O 1
ATOM 1099 N N . SER A 1 139 ? 4.304 6.019 8.392 1.00 89.00 139 SER A N 1
ATOM 1100 C CA . SER A 1 139 ? 3.573 5.774 7.144 1.00 89.00 139 SER A CA 1
ATOM 1101 C C . SER A 1 139 ? 3.033 4.342 7.035 1.00 89.00 139 SER A C 1
ATOM 1103 O O . SER A 1 139 ? 1.872 4.158 6.665 1.00 89.00 139 SER A O 1
ATOM 1105 N N . SER A 1 140 ? 3.833 3.329 7.379 1.00 90.50 140 SER A N 1
ATOM 1106 C CA . SER A 1 140 ? 3.418 1.920 7.362 1.00 90.50 140 SER A CA 1
ATOM 1107 C C . SER A 1 140 ? 2.358 1.638 8.424 1.00 90.50 140 SER A C 1
ATOM 1109 O O . SER A 1 140 ? 1.345 1.009 8.121 1.00 90.50 140 SER A O 1
ATOM 1111 N N . ALA A 1 141 ? 2.537 2.174 9.637 1.00 92.12 141 ALA A N 1
ATOM 1112 C CA . ALA A 1 141 ? 1.557 2.060 10.717 1.00 92.12 141 ALA A CA 1
ATOM 1113 C C . ALA A 1 141 ? 0.225 2.743 10.358 1.00 92.12 141 ALA A C 1
ATOM 1115 O O . ALA A 1 141 ? -0.844 2.157 10.541 1.00 92.12 141 ALA A O 1
ATOM 1116 N N . LEU A 1 142 ? 0.281 3.949 9.778 1.00 92.38 142 LEU A N 1
ATOM 1117 C CA . LEU A 1 142 ? -0.905 4.681 9.332 1.00 92.38 142 LEU A CA 1
ATOM 1118 C C . LEU A 1 142 ? -1.675 3.886 8.278 1.00 92.38 142 LEU A C 1
ATOM 1120 O O . LEU A 1 142 ? -2.879 3.677 8.418 1.00 92.38 142 LEU A O 1
ATOM 1124 N N . ASN A 1 143 ? -0.990 3.436 7.226 1.00 93.88 143 ASN A N 1
ATOM 1125 C CA . ASN A 1 143 ? -1.652 2.747 6.124 1.00 93.88 143 ASN A CA 1
ATOM 1126 C C . ASN A 1 143 ? -2.222 1.387 6.550 1.00 93.88 143 ASN A C 1
ATOM 1128 O O . ASN A 1 143 ? -3.312 1.029 6.099 1.00 93.88 143 ASN A O 1
ATOM 1132 N N . LEU A 1 144 ? -1.552 0.667 7.457 1.00 95.31 144 LEU A N 1
ATOM 1133 C CA . LEU A 1 144 ? -2.096 -0.546 8.067 1.00 95.31 144 LEU A CA 1
ATOM 1134 C C . LEU A 1 144 ? -3.373 -0.242 8.862 1.00 95.31 144 LEU A C 1
ATOM 1136 O O . LEU A 1 144 ? -4.392 -0.892 8.639 1.00 95.31 144 LEU A O 1
ATOM 1140 N N . GLY A 1 145 ? -3.351 0.786 9.716 1.00 93.56 145 GLY A N 1
ATOM 1141 C CA . GLY A 1 145 ? -4.525 1.218 10.479 1.00 93.56 145 GLY A CA 1
ATOM 1142 C C . GLY A 1 145 ? -5.715 1.582 9.584 1.00 93.56 145 GLY A C 1
ATOM 1143 O O . GLY A 1 145 ? -6.839 1.161 9.850 1.00 93.56 145 GLY A O 1
ATOM 1144 N N . LEU A 1 146 ? -5.472 2.286 8.474 1.00 92.69 146 LEU A N 1
ATOM 1145 C CA . LEU A 1 146 ? -6.505 2.608 7.483 1.00 92.69 146 LEU A CA 1
ATOM 1146 C C . LEU A 1 146 ? -7.074 1.357 6.794 1.00 92.69 146 LEU A C 1
ATOM 1148 O O . LEU A 1 146 ? -8.285 1.268 6.598 1.00 92.69 146 LEU A O 1
ATOM 1152 N N . CYS A 1 147 ? -6.228 0.384 6.443 1.00 94.19 147 CYS A N 1
ATOM 1153 C CA . CYS A 1 147 ? -6.690 -0.872 5.844 1.00 94.19 147 CYS A CA 1
ATOM 1154 C C . CYS A 1 147 ? -7.540 -1.693 6.823 1.00 94.19 147 CYS A C 1
ATOM 1156 O O . CYS A 1 147 ? -8.570 -2.232 6.429 1.00 94.19 147 CYS A O 1
ATOM 1158 N N . LEU A 1 148 ? -7.136 -1.770 8.093 1.00 93.88 148 LEU A N 1
ATOM 1159 C CA . LEU A 1 148 ? -7.886 -2.478 9.135 1.00 93.88 148 LEU A CA 1
ATOM 1160 C C . LEU A 1 148 ? -9.231 -1.803 9.417 1.00 93.88 148 LEU A C 1
ATOM 1162 O O . LEU A 1 148 ? -10.250 -2.483 9.511 1.00 93.88 148 LEU A O 1
ATOM 1166 N N . ALA A 1 149 ? -9.259 -0.467 9.461 1.00 91.00 149 ALA A N 1
ATOM 1167 C CA . ALA A 1 149 ? -10.499 0.290 9.606 1.00 91.00 149 ALA A CA 1
ATOM 1168 C C . ALA A 1 149 ? -11.473 -0.009 8.457 1.00 91.00 149 ALA A C 1
ATOM 1170 O O . ALA A 1 149 ? -12.645 -0.276 8.704 1.00 91.00 149 ALA A O 1
ATOM 1171 N N . ALA A 1 150 ? -10.979 -0.041 7.215 1.00 90.62 150 ALA A N 1
ATOM 1172 C CA . ALA A 1 150 ? -11.789 -0.363 6.041 1.00 90.62 150 ALA A CA 1
ATOM 1173 C C . ALA A 1 150 ? -12.292 -1.821 6.015 1.00 90.62 150 ALA A C 1
ATOM 1175 O O . ALA A 1 150 ? -13.280 -2.115 5.349 1.00 90.62 150 ALA A O 1
ATOM 1176 N N . ARG A 1 151 ? -11.637 -2.731 6.748 1.00 91.50 151 ARG A N 1
ATOM 1177 C CA . ARG A 1 151 ? -12.066 -4.128 6.937 1.00 91.50 151 ARG A CA 1
ATOM 1178 C C . ARG A 1 151 ? -13.053 -4.319 8.096 1.00 91.50 151 ARG A C 1
ATOM 1180 O O . ARG A 1 151 ? -13.534 -5.431 8.285 1.00 91.50 151 ARG A O 1
ATOM 1187 N N . GLY A 1 152 ? -13.336 -3.278 8.881 1.00 88.44 152 GLY A N 1
ATOM 1188 C CA . GLY A 1 152 ? -14.154 -3.377 10.096 1.00 88.44 152 GLY A CA 1
ATOM 1189 C C . GLY A 1 152 ? -13.391 -3.859 11.338 1.00 88.44 152 GLY A C 1
ATOM 1190 O O . GLY A 1 152 ? -13.982 -4.062 12.395 1.00 88.44 152 GLY A O 1
ATOM 1191 N N . GLU A 1 153 ? -12.066 -4.012 11.262 1.00 90.81 153 GLU A N 1
ATOM 1192 C CA . GLU A 1 153 ? -11.212 -4.437 12.381 1.00 90.81 153 GLU A CA 1
ATOM 1193 C C . GLU A 1 153 ? -10.867 -3.236 13.280 1.00 90.81 153 GLU A C 1
ATOM 1195 O O . GLU A 1 153 ? -9.709 -2.867 13.481 1.00 90.81 153 GLU A O 1
ATOM 1200 N N . HIS A 1 154 ? -11.906 -2.579 13.804 1.00 89.19 154 HIS A N 1
ATOM 1201 C CA . HIS A 1 154 ? -11.824 -1.258 14.434 1.00 89.19 154 HIS A CA 1
ATOM 1202 C C . HIS A 1 154 ? -10.894 -1.204 15.659 1.00 89.19 154 HIS A C 1
ATOM 1204 O O . HIS A 1 154 ? -10.209 -0.200 15.867 1.00 89.19 154 HIS A O 1
ATOM 1210 N N . ALA A 1 155 ? -10.843 -2.278 16.455 1.00 88.50 155 ALA A N 1
ATOM 1211 C CA . ALA A 1 155 ? -9.992 -2.353 17.642 1.00 88.50 155 ALA A CA 1
ATOM 1212 C C . ALA A 1 155 ? -8.499 -2.356 17.278 1.00 88.50 155 ALA A C 1
ATOM 1214 O O . ALA A 1 155 ? -7.731 -1.558 17.814 1.00 88.50 155 ALA A O 1
ATOM 1215 N N . GLU A 1 156 ? -8.091 -3.204 16.329 1.00 91.38 156 GLU A N 1
ATOM 1216 C CA . GLU A 1 156 ? -6.699 -3.258 15.872 1.00 91.38 156 GLU A CA 1
ATOM 1217 C C . GLU A 1 156 ? -6.331 -1.995 15.080 1.00 91.38 156 GLU A C 1
ATOM 1219 O O . GLU A 1 156 ? -5.245 -1.441 15.255 1.00 91.38 156 GLU A O 1
ATOM 1224 N N . ALA A 1 157 ? -7.261 -1.483 14.266 1.00 91.94 157 ALA A N 1
ATOM 1225 C CA . ALA A 1 157 ? -7.079 -0.236 13.533 1.00 91.94 157 ALA A CA 1
ATOM 1226 C C . ALA A 1 157 ? -6.722 0.928 14.467 1.00 91.94 157 ALA A C 1
ATOM 1228 O O . ALA A 1 157 ? -5.767 1.656 14.202 1.00 91.94 157 ALA A O 1
ATOM 1229 N N . ALA A 1 158 ? -7.442 1.083 15.584 1.00 90.12 158 ALA A N 1
ATOM 1230 C CA . ALA A 1 158 ? -7.178 2.144 16.552 1.00 90.12 158 ALA A CA 1
ATOM 1231 C C . ALA A 1 158 ? -5.754 2.070 17.129 1.00 90.12 158 ALA A C 1
ATOM 1233 O O . ALA A 1 158 ? -5.087 3.100 17.209 1.00 90.12 158 ALA A O 1
ATOM 1234 N N . LEU A 1 159 ? -5.265 0.867 17.458 1.00 92.44 159 LEU A N 1
ATOM 1235 C CA . LEU A 1 159 ? -3.908 0.667 17.979 1.00 92.44 159 LEU A CA 1
ATOM 1236 C C . LEU A 1 159 ? -2.838 1.107 16.972 1.00 92.44 159 LEU A C 1
ATOM 1238 O O . LEU A 1 159 ? -1.885 1.796 17.335 1.00 92.44 159 LEU A O 1
ATOM 1242 N N . TRP A 1 160 ? -2.994 0.741 15.699 1.00 92.19 160 TRP A N 1
ATOM 1243 C CA . TRP A 1 160 ? -2.034 1.116 14.656 1.00 92.19 160 TRP A CA 1
ATOM 1244 C C . TRP A 1 160 ? -2.075 2.606 14.313 1.00 92.19 160 TRP A C 1
ATOM 1246 O O . TRP A 1 160 ? -1.026 3.211 14.091 1.00 92.19 160 TRP A O 1
ATOM 1256 N N . LEU A 1 161 ? -3.259 3.222 14.331 1.00 89.69 161 LEU A N 1
ATOM 1257 C CA . LEU A 1 161 ? -3.402 4.670 14.164 1.00 89.69 161 LEU A CA 1
ATOM 1258 C C . LEU A 1 161 ? -2.749 5.444 15.322 1.00 89.69 161 LEU A C 1
ATOM 1260 O O . LEU A 1 161 ? -2.134 6.486 15.090 1.00 89.69 161 LEU A O 1
ATOM 1264 N N . ASP A 1 162 ? -2.817 4.917 16.546 1.00 89.31 162 ASP A N 1
ATOM 1265 C CA . ASP A 1 162 ? -2.142 5.497 17.712 1.00 89.31 162 ASP A CA 1
ATOM 1266 C C . ASP A 1 162 ? -0.627 5.411 17.607 1.00 89.31 162 ASP A C 1
ATOM 1268 O O . ASP A 1 162 ? 0.065 6.409 17.818 1.00 89.31 162 ASP A O 1
ATOM 1272 N N . LYS A 1 163 ? -0.115 4.241 17.212 1.00 90.06 163 LYS A N 1
ATOM 1273 C CA . LYS A 1 163 ? 1.310 4.059 16.921 1.00 90.06 163 LYS A CA 1
ATOM 1274 C C . LYS A 1 163 ? 1.788 5.046 15.858 1.00 90.06 163 LYS A C 1
ATOM 1276 O O . LYS A 1 163 ? 2.802 5.707 16.054 1.00 90.06 163 LYS A O 1
ATOM 1281 N N . ALA A 1 164 ? 1.037 5.207 14.767 1.00 88.81 164 ALA A N 1
ATOM 1282 C CA . ALA A 1 164 ? 1.383 6.152 13.709 1.00 88.81 164 ALA A CA 1
ATOM 1283 C C . ALA A 1 164 ? 1.479 7.600 14.224 1.00 88.81 164 ALA A C 1
ATOM 1285 O O . ALA A 1 164 ? 2.437 8.306 13.908 1.00 88.81 164 ALA A O 1
ATOM 1286 N N . GLY A 1 165 ? 0.520 8.030 15.052 1.00 85.25 165 GLY A N 1
ATOM 1287 C CA . GLY A 1 165 ? 0.520 9.366 15.655 1.00 85.25 165 GLY A CA 1
ATOM 1288 C C . GLY A 1 165 ? 1.637 9.592 16.681 1.00 85.25 165 GLY A C 1
ATOM 1289 O O . GLY A 1 165 ? 2.092 10.727 16.836 1.00 85.25 165 GLY A O 1
ATOM 1290 N N . ALA A 1 166 ? 2.085 8.533 17.362 1.00 86.88 166 ALA A N 1
ATOM 1291 C CA . ALA A 1 166 ? 3.209 8.583 18.295 1.00 86.88 166 ALA A CA 1
ATOM 1292 C C . ALA A 1 166 ? 4.566 8.671 17.576 1.00 86.88 166 ALA A C 1
ATOM 1294 O O . ALA A 1 166 ? 5.451 9.386 18.040 1.00 86.88 166 ALA A O 1
ATOM 1295 N N . LEU A 1 167 ? 4.715 7.976 16.443 1.00 85.62 167 LEU A N 1
ATOM 1296 C CA . LEU A 1 167 ? 5.951 7.957 15.655 1.00 85.62 167 LEU A CA 1
ATOM 1297 C C . LEU A 1 167 ? 6.224 9.297 14.955 1.00 85.62 167 LEU A C 1
ATOM 1299 O O . LEU A 1 167 ? 7.369 9.739 14.923 1.00 85.62 167 LEU A O 1
ATOM 1303 N N . GLU A 1 168 ? 5.195 9.972 14.431 1.00 78.19 168 GLU A N 1
ATOM 1304 C CA . GLU A 1 168 ? 5.348 11.297 13.809 1.00 78.19 168 GLU A CA 1
ATOM 1305 C C . GLU A 1 168 ? 4.236 12.281 14.218 1.00 78.19 168 GLU A C 1
ATOM 1307 O O . GLU A 1 168 ? 3.191 12.382 13.567 1.00 78.19 168 GLU A O 1
ATOM 1312 N N . PRO A 1 169 ? 4.468 13.099 15.260 1.00 63.34 169 PRO A N 1
ATOM 1313 C CA . PRO A 1 169 ? 3.441 13.978 15.815 1.00 63.34 169 PRO A CA 1
ATOM 1314 C C . PRO A 1 169 ? 3.044 15.188 14.951 1.00 63.34 169 PRO A C 1
ATOM 1316 O O . PRO A 1 169 ? 2.095 15.887 15.314 1.00 63.34 169 PRO A O 1
ATOM 1319 N N . ALA A 1 170 ? 3.778 15.484 13.873 1.00 61.97 170 ALA A N 1
ATOM 1320 C CA . ALA A 1 170 ? 3.702 16.756 13.142 1.00 61.97 170 ALA A CA 1
ATOM 1321 C C . ALA A 1 170 ? 3.255 16.628 11.673 1.00 61.97 170 ALA A C 1
ATOM 1323 O O . ALA A 1 170 ? 3.170 17.635 10.970 1.00 61.97 170 ALA A O 1
ATOM 1324 N N . THR A 1 171 ? 2.963 15.420 11.187 1.00 70.31 171 THR A N 1
ATOM 1325 C CA . THR A 1 171 ? 2.655 15.195 9.768 1.00 70.31 171 THR A CA 1
ATOM 1326 C C . THR A 1 171 ? 1.153 15.148 9.485 1.00 70.31 171 THR A C 1
ATOM 1328 O O . THR A 1 171 ? 0.323 14.871 10.353 1.00 70.31 171 THR A O 1
ATOM 1331 N N . ASN A 1 172 ? 0.782 15.385 8.220 1.00 71.38 172 ASN A N 1
ATOM 1332 C CA . ASN A 1 172 ? -0.594 15.206 7.732 1.00 71.38 172 ASN A CA 1
ATOM 1333 C C . ASN A 1 172 ? -1.143 13.799 8.040 1.00 71.38 172 ASN A C 1
ATOM 1335 O O . ASN A 1 172 ? -2.351 13.639 8.214 1.00 71.38 172 ASN A O 1
ATOM 1339 N N . GLY A 1 173 ? -0.258 12.802 8.163 1.00 69.50 173 GLY A N 1
ATOM 1340 C CA . GLY A 1 173 ? -0.602 11.442 8.564 1.00 69.50 173 GLY A CA 1
ATOM 1341 C C . GLY A 1 173 ? -1.275 11.368 9.933 1.00 69.50 173 GLY A C 1
ATOM 1342 O O . GLY A 1 173 ? -2.270 10.662 10.078 1.00 69.50 173 GLY A O 1
ATOM 1343 N N . LYS A 1 174 ? -0.832 12.170 10.908 1.00 75.19 174 LYS A N 1
ATOM 1344 C CA . LYS A 1 174 ? -1.475 12.241 12.225 1.00 75.19 174 LYS A CA 1
ATOM 1345 C C . LYS A 1 174 ? -2.898 12.785 12.149 1.00 75.19 174 LYS A C 1
ATOM 1347 O O . LYS A 1 174 ? -3.798 12.199 12.737 1.00 75.19 174 LYS A O 1
ATOM 1352 N N . ARG A 1 175 ? -3.133 13.861 11.389 1.00 77.38 175 ARG A N 1
ATOM 1353 C CA . ARG A 1 175 ? -4.489 14.422 11.218 1.00 77.38 175 ARG A CA 1
ATOM 1354 C C . ARG A 1 175 ? -5.440 13.402 10.595 1.00 77.38 175 ARG A C 1
ATOM 1356 O O . ARG A 1 175 ? -6.595 13.301 11.002 1.00 77.38 175 ARG A O 1
ATOM 1363 N N . LEU A 1 176 ? -4.949 12.631 9.623 1.00 78.00 176 LEU A N 1
ATOM 1364 C CA . LEU A 1 176 ? -5.708 11.534 9.022 1.00 78.00 176 LEU A CA 1
ATOM 1365 C C . LEU A 1 176 ? -5.987 10.418 10.035 1.00 78.00 176 LEU A C 1
ATOM 1367 O O . LEU A 1 176 ? -7.122 9.946 10.105 1.00 78.00 176 LEU A O 1
ATOM 1371 N N . ALA A 1 177 ? -4.995 10.043 10.849 1.00 77.38 177 ALA A N 1
ATOM 1372 C CA . ALA A 1 177 ? -5.159 9.054 11.910 1.00 77.38 177 ALA A CA 1
ATOM 1373 C C . ALA A 1 177 ? -6.199 9.491 12.949 1.00 77.38 177 ALA A C 1
ATOM 1375 O O . ALA A 1 177 ? -7.108 8.731 13.273 1.00 77.38 177 ALA A O 1
ATOM 1376 N N . GLU A 1 178 ? -6.114 10.732 13.424 1.00 81.94 178 GLU A N 1
ATOM 1377 C CA . GLU A 1 178 ? -7.050 11.319 14.385 1.00 81.94 178 GLU A CA 1
ATOM 1378 C C . GLU A 1 178 ? -8.468 11.402 13.817 1.00 81.94 178 GLU A C 1
ATOM 1380 O O . GLU A 1 178 ? -9.421 11.015 14.492 1.00 81.94 178 GLU A O 1
ATOM 1385 N N . SER A 1 179 ? -8.614 11.840 12.561 1.00 83.44 179 SER A N 1
ATOM 1386 C CA . SER A 1 179 ? -9.912 11.890 11.881 1.00 83.44 179 SER A CA 1
ATOM 1387 C C . SER A 1 179 ? -10.535 10.499 11.747 1.00 83.44 179 SER A C 1
ATOM 1389 O O . SER A 1 179 ? -11.709 10.317 12.071 1.00 83.44 179 SER A O 1
ATOM 1391 N N . CYS A 1 180 ? -9.754 9.496 11.337 1.00 81.06 180 CYS A N 1
ATOM 1392 C CA . CYS A 1 180 ? -10.242 8.121 11.246 1.00 81.06 180 CYS A CA 1
ATOM 1393 C C . CYS A 1 180 ? -10.611 7.568 12.624 1.00 81.06 180 CYS A C 1
ATOM 1395 O O . CYS A 1 180 ? -11.681 6.991 12.789 1.00 81.06 180 CYS A O 1
ATOM 1397 N N . ARG A 1 181 ? -9.790 7.820 13.644 1.00 81.00 181 ARG A N 1
ATOM 1398 C CA . ARG A 1 181 ? -10.063 7.402 15.023 1.00 81.00 181 ARG A CA 1
ATOM 1399 C C . ARG A 1 181 ? -11.333 8.038 15.587 1.00 81.00 181 ARG A C 1
ATOM 1401 O O . ARG A 1 181 ? -12.079 7.375 16.303 1.00 81.00 181 ARG A O 1
ATOM 1408 N N . ALA A 1 182 ? -11.592 9.304 15.269 1.00 83.00 182 ALA A N 1
ATOM 1409 C CA . ALA A 1 182 ? -12.820 9.983 15.667 1.00 83.00 182 ALA A CA 1
ATOM 1410 C C . ALA A 1 182 ? -14.060 9.308 15.061 1.00 83.00 182 ALA A C 1
ATOM 1412 O O . ALA A 1 182 ? -15.033 9.087 15.779 1.00 83.00 182 ALA A O 1
ATOM 1413 N N . LYS A 1 183 ? -14.001 8.905 13.782 1.00 83.94 183 LYS A N 1
ATOM 1414 C CA . LYS A 1 183 ? -15.085 8.151 13.129 1.00 83.94 183 LYS A CA 1
ATOM 1415 C C . LYS A 1 183 ? -15.305 6.785 13.775 1.00 83.94 183 LYS A C 1
ATOM 1417 O O . LYS A 1 183 ? -16.422 6.488 14.176 1.00 83.94 183 LYS A O 1
ATOM 1422 N N . LEU A 1 184 ? -14.230 6.023 13.987 1.00 85.12 184 LEU A N 1
ATOM 1423 C CA . LEU A 1 184 ? -14.290 4.710 14.640 1.00 85.12 184 LEU A CA 1
ATOM 1424 C C . LEU A 1 184 ? -14.922 4.781 16.039 1.00 85.12 184 LEU A C 1
ATOM 1426 O O . LEU A 1 184 ? -15.709 3.920 16.423 1.00 85.12 184 LEU A O 1
ATOM 1430 N N . ARG A 1 185 ? -14.608 5.829 16.811 1.00 81.12 185 ARG A N 1
ATOM 1431 C CA . ARG A 1 185 ? -15.221 6.058 18.129 1.00 81.12 185 ARG A CA 1
ATOM 1432 C C . ARG A 1 185 ? -16.694 6.431 18.038 1.00 81.12 185 ARG A C 1
ATOM 1434 O O . ARG A 1 185 ? -17.468 5.970 18.868 1.00 81.12 185 ARG A O 1
ATOM 1441 N N . ALA A 1 186 ? -17.076 7.260 17.068 1.00 80.19 186 ALA A N 1
ATOM 1442 C CA . ALA A 1 186 ? -18.473 7.618 16.851 1.00 80.19 186 ALA A CA 1
ATOM 1443 C C . ALA A 1 186 ? -19.308 6.388 16.457 1.00 80.19 186 ALA A C 1
ATOM 1445 O O . ALA A 1 186 ? -20.395 6.194 16.994 1.00 80.19 186 ALA A O 1
ATOM 1446 N N . GLU A 1 187 ? -18.771 5.523 15.593 1.00 78.94 187 GLU A N 1
ATOM 1447 C CA . GLU A 1 187 ? -19.391 4.253 15.195 1.00 78.94 187 GLU A CA 1
ATOM 1448 C C . GLU A 1 187 ? -19.524 3.291 16.385 1.00 78.94 187 GLU A C 1
ATOM 1450 O O . GLU A 1 187 ? -20.602 2.749 16.624 1.00 78.94 187 GLU A O 1
ATOM 1455 N N . ALA A 1 188 ? -18.475 3.152 17.202 1.00 77.62 188 ALA A N 1
ATOM 1456 C CA . ALA A 1 188 ? -18.523 2.341 18.418 1.00 77.62 188 ALA A CA 1
ATOM 1457 C C . ALA A 1 188 ? -19.532 2.882 19.452 1.00 77.62 188 ALA A C 1
ATOM 1459 O O . ALA A 1 188 ? -20.264 2.107 20.066 1.00 77.62 188 ALA A O 1
ATOM 1460 N N . ALA A 1 189 ? -19.608 4.205 19.629 1.00 74.94 189 ALA A N 1
ATOM 1461 C CA . ALA A 1 189 ? -20.573 4.839 20.526 1.00 74.94 189 ALA A CA 1
ATOM 1462 C C . ALA A 1 189 ? -22.019 4.675 20.028 1.00 74.94 189 ALA A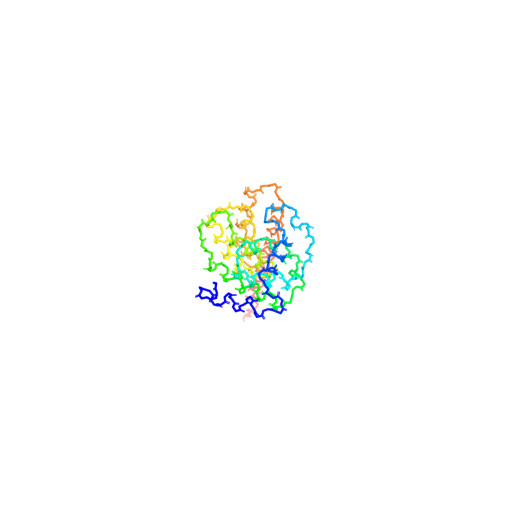 C 1
ATOM 1464 O O . ALA A 1 189 ? -22.916 4.4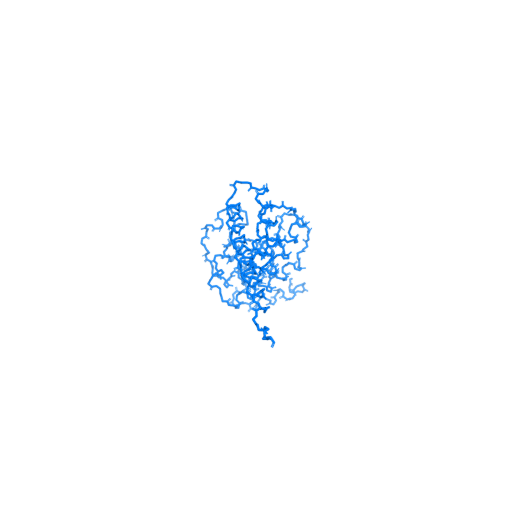16 20.830 1.00 74.94 189 ALA A O 1
ATOM 1465 N N . ALA A 1 190 ? -22.249 4.766 18.715 1.00 76.75 190 ALA A N 1
ATOM 1466 C CA . ALA A 1 190 ? -23.554 4.512 18.112 1.00 76.75 190 ALA A CA 1
ATOM 1467 C C . ALA A 1 190 ? -23.990 3.045 18.285 1.00 76.75 190 ALA A C 1
ATOM 1469 O O . ALA A 1 190 ? -25.134 2.791 18.659 1.00 76.75 190 ALA A O 1
ATOM 1470 N N . ALA A 1 191 ? -23.078 2.086 18.098 1.00 75.38 191 ALA A N 1
ATOM 1471 C CA . ALA A 1 191 ? -23.346 0.663 18.323 1.00 75.38 191 ALA A CA 1
ATOM 1472 C C . ALA A 1 191 ? -23.635 0.343 19.806 1.00 75.38 191 ALA A C 1
ATOM 1474 O O . ALA A 1 191 ? -24.543 -0.430 20.125 1.00 75.38 191 ALA A O 1
ATOM 1475 N N . ALA A 1 192 ? -22.915 0.982 20.734 1.00 73.44 192 ALA A N 1
ATOM 1476 C CA . ALA A 1 192 ? -23.172 0.856 22.170 1.00 73.44 192 ALA A CA 1
ATOM 1477 C C . ALA A 1 192 ? -24.529 1.465 22.576 1.00 73.44 192 ALA A C 1
ATOM 1479 O O . ALA A 1 192 ? -25.243 0.904 23.405 1.00 73.44 192 ALA A O 1
ATOM 1480 N N . ALA A 1 193 ? -24.924 2.585 21.963 1.00 72.19 193 ALA A N 1
ATOM 1481 C CA . ALA A 1 193 ? -26.239 3.178 22.188 1.00 72.19 193 ALA A CA 1
ATOM 1482 C C . ALA A 1 193 ? -27.366 2.263 21.682 1.00 72.19 193 ALA A C 1
ATOM 1484 O O . ALA A 1 193 ? -28.341 2.061 22.399 1.00 72.19 193 ALA A O 1
ATOM 1485 N N . GLN A 1 194 ? -27.208 1.660 20.497 1.00 69.50 194 GLN A N 1
ATOM 1486 C CA . GLN A 1 194 ? -28.186 0.732 19.913 1.00 69.50 194 GLN A CA 1
ATOM 1487 C C . GLN A 1 194 ? -28.399 -0.512 20.785 1.00 69.50 194 GLN A C 1
ATOM 1489 O O . GLN A 1 194 ? -29.542 -0.830 21.117 1.00 69.50 194 GLN A O 1
ATOM 1494 N N . THR A 1 195 ? -27.314 -1.143 21.241 1.00 70.31 195 THR A N 1
ATOM 1495 C CA . THR A 1 195 ? -27.382 -2.315 22.134 1.00 70.31 195 THR A CA 1
ATOM 1496 C C . THR A 1 195 ? -28.006 -1.976 23.492 1.00 70.31 195 THR A C 1
ATOM 1498 O O . THR A 1 195 ? -28.801 -2.758 24.011 1.00 70.31 195 THR A O 1
ATOM 1501 N N . ALA A 1 196 ? -27.753 -0.784 24.043 1.00 66.25 196 ALA A N 1
ATOM 1502 C CA . ALA A 1 196 ? -28.428 -0.321 25.258 1.00 66.25 196 ALA A CA 1
ATOM 1503 C C . ALA A 1 196 ? -29.950 -0.142 25.067 1.00 66.25 196 ALA A C 1
ATOM 1505 O O . ALA A 1 196 ? -30.730 -0.510 25.952 1.00 66.25 196 ALA A O 1
ATOM 1506 N N . THR A 1 197 ? -30.402 0.366 23.914 1.00 61.78 197 THR A N 1
ATOM 1507 C CA . THR A 1 197 ? -31.840 0.435 23.583 1.00 61.78 197 THR A CA 1
ATOM 1508 C C . THR A 1 197 ? -32.482 -0.946 23.468 1.00 61.78 197 THR A C 1
ATOM 1510 O O . THR A 1 197 ? -33.566 -1.149 24.014 1.00 61.78 197 THR A O 1
ATOM 1513 N N . GLU A 1 198 ? -31.823 -1.909 22.821 1.00 59.03 198 GLU A N 1
ATOM 1514 C CA . GLU A 1 198 ? -32.352 -3.271 22.659 1.00 59.03 198 GLU A CA 1
ATOM 1515 C C . GLU A 1 198 ? -32.459 -4.019 23.994 1.00 59.03 198 GLU A C 1
ATOM 1517 O O . GLU A 1 198 ? -33.487 -4.637 24.273 1.00 59.03 198 GLU A O 1
ATOM 1522 N N . VAL A 1 199 ? -31.460 -3.893 24.875 1.00 59.78 199 VAL A N 1
ATOM 1523 C CA . VAL A 1 199 ? -31.498 -4.490 26.225 1.00 59.78 199 VAL A CA 1
ATOM 1524 C C . VAL A 1 199 ? -32.618 -3.878 27.077 1.00 59.78 199 VAL A C 1
ATOM 1526 O O . VAL A 1 199 ? -33.289 -4.581 27.839 1.00 59.78 199 VAL A O 1
ATOM 1529 N N . THR A 1 200 ? -32.881 -2.579 26.914 1.00 56.12 200 THR A N 1
ATOM 1530 C CA . THR A 1 200 ? -33.957 -1.877 27.632 1.00 56.12 200 THR A CA 1
ATOM 1531 C C . THR A 1 200 ? -35.352 -2.287 27.134 1.00 56.12 200 THR A C 1
ATOM 1533 O O . THR A 1 200 ? -36.287 -2.377 27.930 1.00 56.12 200 THR A O 1
ATOM 1536 N N . LEU A 1 201 ? -35.504 -2.591 25.840 1.00 53.72 201 LEU A N 1
ATOM 1537 C CA . LEU A 1 201 ? -36.747 -3.115 25.254 1.00 53.72 201 LEU A CA 1
ATOM 1538 C C . LEU A 1 201 ? -36.980 -4.600 25.588 1.00 53.72 201 LEU A C 1
ATOM 1540 O O . LEU A 1 201 ? -38.108 -4.978 25.902 1.00 53.72 201 LEU A O 1
ATOM 1544 N N . GLY A 1 202 ? -35.926 -5.424 25.608 1.00 48.72 202 GLY A N 1
ATOM 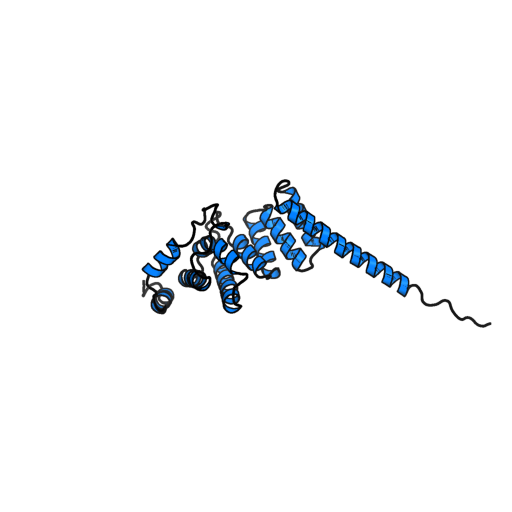1545 C CA . GLY A 1 202 ? -35.997 -6.838 26.000 1.00 48.72 202 GLY A CA 1
ATOM 1546 C C . GLY A 1 202 ? -36.332 -7.062 27.480 1.00 48.72 202 GLY A C 1
ATOM 1547 O O . GLY A 1 202 ? -36.949 -8.064 27.829 1.00 48.72 202 GLY A O 1
ATOM 1548 N N . SER A 1 203 ? -36.013 -6.097 28.347 1.00 53.84 203 SER A N 1
ATOM 1549 C CA . SER A 1 203 ? -36.302 -6.163 29.790 1.00 53.84 203 SER A CA 1
ATOM 1550 C C . SER A 1 203 ? -37.731 -5.724 30.164 1.00 53.84 203 SER A C 1
ATOM 1552 O O . SER A 1 203 ? -38.062 -5.658 31.346 1.00 53.84 203 SER A O 1
ATOM 1554 N N . ARG A 1 204 ? -38.596 -5.402 29.186 1.00 51.66 204 ARG A N 1
ATOM 1555 C CA . ARG A 1 204 ? -39.943 -4.835 29.415 1.00 51.66 204 ARG A CA 1
ATOM 1556 C C . ARG A 1 204 ? -41.120 -5.803 29.187 1.00 51.66 204 ARG A C 1
ATOM 1558 O O . ARG A 1 204 ? -42.234 -5.357 28.935 1.00 51.66 204 ARG A O 1
ATOM 1565 N N . THR A 1 205 ? -40.899 -7.110 29.339 1.00 47.34 205 THR A N 1
ATOM 1566 C CA . THR A 1 205 ? -41.918 -8.184 29.239 1.00 47.34 205 THR A CA 1
ATOM 1567 C C . THR A 1 205 ? -41.658 -9.149 30.414 1.00 47.34 205 THR A C 1
ATOM 1569 O O . THR A 1 205 ? -40.573 -9.707 30.460 1.00 47.34 205 THR A O 1
ATOM 1572 N N . VAL A 1 206 ? -42.460 -9.358 31.470 1.00 44.56 206 VAL A N 1
ATOM 1573 C CA . VAL A 1 206 ? -43.918 -9.417 31.685 1.00 44.56 206 VAL A CA 1
ATOM 1574 C C . VAL A 1 206 ? -44.229 -8.985 33.135 1.00 44.56 206 VAL A C 1
ATOM 1576 O O . VAL A 1 206 ? -43.738 -9.602 34.074 1.00 44.56 206 VAL A O 1
ATOM 1579 N N . LEU A 1 207 ? -45.091 -7.986 33.338 1.00 45.09 207 LEU A N 1
ATOM 1580 C CA . LEU A 1 207 ? -45.845 -7.792 34.591 1.00 45.09 207 LEU A CA 1
ATOM 1581 C C . LEU A 1 207 ? -47.259 -7.322 34.238 1.00 45.09 207 LEU A C 1
ATOM 1583 O O . LEU A 1 207 ? -47.632 -6.190 34.519 1.00 45.09 207 LEU A O 1
ATOM 1587 N N . LEU A 1 208 ? -48.046 -8.168 33.576 1.00 43.78 208 LEU A N 1
ATOM 1588 C CA . LEU A 1 208 ? -49.487 -7.950 33.461 1.00 43.78 208 LEU A CA 1
ATOM 1589 C C . LEU A 1 208 ? -50.211 -9.298 33.516 1.00 43.78 208 LEU A C 1
ATOM 1591 O O . LEU A 1 208 ? -50.114 -10.088 32.582 1.00 43.78 208 LEU A O 1
ATOM 1595 N N . GLY A 1 209 ? -50.949 -9.513 34.610 1.00 42.66 209 GLY A N 1
ATOM 1596 C CA . GLY A 1 209 ? -52.078 -10.445 34.650 1.00 42.66 209 GLY A CA 1
ATOM 1597 C C . GLY A 1 209 ? -52.014 -11.558 35.697 1.00 42.66 209 GLY A C 1
ATOM 1598 O O . GLY A 1 209 ? -51.989 -12.723 35.323 1.00 42.66 209 GLY A O 1
ATOM 1599 N N . LEU A 1 210 ? -52.067 -11.220 36.989 1.00 39.00 210 LEU A N 1
ATOM 1600 C CA . LEU A 1 210 ? -52.721 -12.088 37.978 1.00 39.00 210 LEU A CA 1
ATOM 1601 C C . LEU A 1 210 ? -54.172 -11.603 38.122 1.00 39.00 210 LEU A C 1
ATOM 1603 O O . LEU A 1 210 ? -54.352 -10.450 38.520 1.00 39.00 210 LEU A O 1
ATOM 1607 N N . PRO A 1 211 ? -55.194 -12.415 37.807 1.00 51.75 211 PRO A N 1
ATOM 1608 C CA . PRO A 1 211 ? -56.495 -12.291 38.435 1.00 51.75 211 PRO A CA 1
ATOM 1609 C C . PRO A 1 211 ? -56.585 -13.225 39.652 1.00 51.75 211 PRO A C 1
ATOM 1611 O O . PRO A 1 211 ? -55.967 -14.292 39.678 1.00 51.75 211 PRO A O 1
ATOM 1614 N N . GLU A 1 212 ? -57.315 -12.730 40.647 1.00 46.19 212 GLU A N 1
ATOM 1615 C CA . GLU A 1 212 ? -57.588 -13.294 41.976 1.00 46.19 212 GLU A CA 1
ATOM 1616 C C . GLU A 1 212 ? -58.242 -14.683 41.970 1.00 46.19 212 GLU A C 1
ATOM 1618 O O . GLU A 1 212 ? -59.014 -14.986 41.028 1.00 46.19 212 GLU A O 1
#

Organism: Cafeteria roenbergensis (NCBI:txid33653)

Sequence (212 aa):
MKEAYPRIYEAINSAPCGGPDAFFHLSCALPDAHDVDRFKRKPTMPLTSILALCQISDWDSDVFARSRAWIAQLLPTAREEHLQMLRDGMARMISMEYPLCVHKDVPFEAARMFQAMGWFGRASELFRVSIARHGEVASSALNLGLCLAARGEHAEAALWLDKAGALEPATNGKRLAESCRAKLRAEAAAAAAQTATEVTLGSRTVLLGLPE

Secondary structure (DSSP, 8-state):
-TTT-HHHHHHHHTSTT--HHHHHHHHHHSPPTT-TTTTTSPPSS-HHHHHHHHHHTTT-HHHHHHHHHHHHHHGGG--HHHHHHHHHHHHHHHHH--TT-TT--HHHHHHHHHHHTT-HHHHHHHHHHHHHHH---HHHHHHHHHHHHHTT-HHHHHHHHHHHHHH-TTSHHHHHHHHHHHHHHHHHHHHHHHHHHHHHHHT---------

pLDDT: mean 78.86, std 16.27, range [33.59, 96.31]

Radius of gyration: 24.15 Å; chains: 1; bounding box: 77×37×75 Å

Foldseek 3Di:
DCVPCVPLVCLQVVDPPRDPVLLVVLLVLFAQLPPPCNLVDADPDALVSLLSSCVSVLNPLRSCSRCLSNCLVRVVVDDVVSVVSLVVSLVRNVVPDDCPDLPDLSLQSSLVVCVSNVVLVSSLVSLVVSCVRNNDELSSLLSNLVSCLSVVVLVVSLVSLVSSCVRDVPDPSVVVSVVSNVVSVVVVVVVVVVVVVVVVVVVPDDDDDDDD